Protein AF-0000000081433441 (afdb_homodimer)

Solvent-accessible surface area (backbone atoms only — not comparable to full-atom values): 13962 Å² total; per-residue (Å²): 86,32,33,26,57,22,28,48,45,41,70,55,70,79,42,68,64,37,33,45,36,26,46,39,38,37,36,82,47,88,90,25,32,29,37,37,37,42,36,49,81,41,71,61,40,61,21,40,30,34,32,21,56,12,16,29,56,36,51,30,32,56,56,11,58,56,68,22,47,79,81,64,62,66,76,84,45,49,84,72,30,59,14,51,60,47,69,47,55,20,38,93,84,7,40,22,75,44,80,43,66,33,81,61,47,38,81,57,74,82,43,31,49,60,6,16,13,40,37,38,23,31,66,60,89,45,79,88,41,66,67,35,56,58,46,24,22,22,40,22,6,31,42,131,86,32,32,25,57,22,28,49,45,42,70,54,72,78,43,67,63,38,33,45,36,27,46,38,37,35,37,83,46,87,91,24,32,29,36,37,39,42,37,51,82,42,71,62,40,61,20,40,29,33,33,20,56,12,17,30,57,36,52,30,33,55,55,10,58,56,68,21,48,77,82,66,62,64,77,84,44,50,84,72,29,60,14,50,60,48,67,46,54,20,38,95,84,6,41,22,75,43,79,42,66,34,82,61,46,38,81,58,74,82,44,30,49,58,5,16,12,40,36,39,23,32,65,60,88,45,80,90,41,66,66,34,56,59,44,23,24,22,39,22,5,30,42,133

Secondary structure (DSSP, 8-state):
-EEEEEEEP-SSSS-SSB-EEEEEEEEEETTEEEEEEEE-SPPSEEE-EEEES----TTTTGGG-SBP-TT---TT-GGG-TTB---EEE-TTS-EEEEEEESS-BSSSTTB-TT-EEEEEPP-SSGGGTT--EEEEEE-EE--/-EEEEEEEP-SSSS-SSB-EEEEEEEEEETTEEEEEEEE-SPPSEEE-EEEES----TTTTGGG-SBP-TT---TT-GGG-TTB---EEE-TTS-EEEEEEESS-BSSSTTB-TT-EEEEE---SSGGGTT--EEEEEE-EE--

Radius of gyration: 18.63 Å; Cα contacts (8 Å, |Δi|>4): 871; chains: 2; bounding box: 36×50×49 Å

InterPro domains:
  IPR001424 Superoxide dismutase, copper/zinc binding domain [PF00080] (21-140)
  IPR001424 Superoxide dismutase, copper/zinc binding domain [PR00068] (48-70)
  IPR001424 Superoxide dismutase, copper/zinc binding domain [PR00068] (81-90)
  IPR001424 Superoxide dismutase, copper/zinc binding domain [PR00068] (100-122)
  IPR024134 Superoxide dismutase (Cu/Zn) / superoxide dismutase copper chaperone [PTHR10003] (2-142)
  IPR036423 Superoxide dismutase-like, copper/zinc binding domain superfamily [G3DSA:2.60.40.200] (6-143)
  IPR036423 Superoxide dismutase-like, copper/zinc binding domain superfamily [SSF49329] (15-142)

pLDDT: mean 96.39, std 4.51, range [80.44, 99.0]

Nearest PDB structures (foldseek):
  3cqq-assembly1_A  TM=8.768E-01  e=6.267E-10  Homo sapiens
  3cqp-assembly1_C  TM=8.733E-01  e=5.937E-10  Homo sapiens
  1ozt-assembly4_J  TM=8.333E-01  e=3.648E-10  Homo sapiens
  4mcn-assembly1_A  TM=8.428E-01  e=2.560E-09  Homo sapiens
  2zkw-assembly1_B  TM=7.757E-01  e=2.560E-09  Homo sapiens

Sequence (288 aa):
MARAYLFKAVPSLPANGMSVVGTIDFGLDGDFIGINGTIVGLTPGQHNFHVHQYGDMNNGCNAAGPIFNPTQINPNNYKSLAGNIGPVMANSNGVAYVNLQSSLLTFNGQNSVIGRGLMVHEIVSNPNDFPGTPFGCGVIGIVGMARAYLFKAVPSLPANGMSVVGTIDFGLDGDFIGINGTIVGLTPGQHNFHVHQYGDMNNGCNAAGPIFNPTQINPNNYKSLAGNIGPVMANSNGVAYVNLQSSLLTFNGQNSVIGRGLMVHEIVSNPNDFPGTPFGCGVIGIVG

Foldseek 3Di:
DKKWFKWFFDQFPPDPPIDGFWIWDWDDDPLKIKIWIKGADADFFKKFKWWADAQDRGRRNCVLDHGAALPPPDVVPVVPGQGRWDIFGAHNRRMTTDTTIGNQADCDDSRRSARIKIWIAHDDPDPVQPPHRTRIMTGMHDDD/DKKWFKWFFDQFPPDPPIDGFWIWDWDDDPLKIKIWIKGADAAFFKKFKWWADAQDRGRRNCVLDHGAALPPPDVVPVVPGQGRWDIFGAHNRRMTTDTTIGNQADCDDSRRSARIKIWIAHDDPDPVCPPHRTRIMTGMHDDD

Structure (mmCIF, N/CA/C/O backbone):
data_AF-0000000081433441-model_v1
#
loop_
_entity.id
_entity.type
_entity.pdbx_description
1 polymer 'Superoxide dismutase copper/zinc binding domain-containing protein'
#
loop_
_atom_site.group_PDB
_atom_site.id
_atom_site.type_symbol
_atom_site.label_atom_id
_atom_site.label_alt_id
_atom_site.label_comp_id
_atom_site.label_asym_id
_atom_site.label_entity_id
_atom_site.label_seq_id
_atom_site.pdbx_PDB_ins_code
_atom_site.Cartn_x
_atom_site.Cartn_y
_atom_site.Cartn_z
_atom_site.occupancy
_atom_site.B_iso_or_equiv
_atom_site.auth_seq_id
_atom_site.auth_comp_id
_atom_site.auth_asym_id
_atom_site.auth_atom_id
_atom_site.pdbx_PDB_model_num
ATOM 1 N N . MET A 1 1 ? 7.445 8.188 -9.438 1 97.38 1 MET A N 1
ATOM 2 C CA . MET A 1 1 ? 6.293 8.742 -8.727 1 97.38 1 MET A CA 1
ATOM 3 C C . MET A 1 1 ? 5.699 7.715 -7.77 1 97.38 1 MET A C 1
ATOM 5 O O . MET A 1 1 ? 6.027 6.527 -7.84 1 97.38 1 MET A O 1
ATOM 9 N N . ALA A 1 2 ? 5.004 8.195 -6.82 1 98.94 2 ALA A N 1
ATOM 10 C CA . ALA A 1 2 ? 4.332 7.34 -5.844 1 98.94 2 ALA A CA 1
ATOM 11 C C . ALA A 1 2 ? 2.91 7.824 -5.578 1 98.94 2 ALA A C 1
ATOM 13 O O . ALA A 1 2 ? 2.539 8.93 -5.977 1 98.94 2 ALA A O 1
ATOM 14 N N . ARG A 1 3 ? 2.133 6.934 -5.059 1 98.94 3 ARG A N 1
ATOM 15 C CA . ARG A 1 3 ? 0.75 7.238 -4.711 1 98.94 3 ARG A CA 1
ATOM 16 C C . ARG A 1 3 ? 0.303 6.445 -3.488 1 98.94 3 ARG A C 1
ATOM 18 O O . ARG A 1 3 ? 0.733 5.309 -3.289 1 98.94 3 ARG A O 1
ATOM 25 N N . ALA A 1 4 ? -0.531 7.012 -2.723 1 98.94 4 ALA A N 1
ATOM 26 C CA . ALA A 1 4 ? -1.219 6.316 -1.637 1 98.94 4 ALA A CA 1
ATOM 27 C C . ALA A 1 4 ? -2.727 6.531 -1.717 1 98.94 4 ALA A C 1
ATOM 29 O O . ALA A 1 4 ? -3.191 7.664 -1.878 1 98.94 4 ALA A O 1
ATOM 30 N N . TYR A 1 5 ? -3.471 5.484 -1.696 1 98.94 5 TYR A N 1
ATOM 31 C CA . TYR A 1 5 ? -4.879 5.559 -1.326 1 98.94 5 TYR A CA 1
ATOM 32 C C . TYR A 1 5 ? -5.051 5.48 0.187 1 98.94 5 TYR A C 1
ATOM 34 O O . TYR A 1 5 ? -4.516 4.578 0.833 1 98.94 5 TYR A O 1
ATOM 42 N N . LEU A 1 6 ? -5.723 6.449 0.735 1 98.94 6 LEU A N 1
ATOM 43 C CA . LEU A 1 6 ? -6.012 6.438 2.164 1 98.94 6 LEU A CA 1
ATOM 44 C C . LEU A 1 6 ? -7.355 5.77 2.439 1 98.94 6 LEU A C 1
ATOM 46 O O . LEU A 1 6 ? -8.383 6.172 1.881 1 98.94 6 LEU A O 1
ATOM 50 N N . PHE A 1 7 ? -7.312 4.805 3.301 1 98.94 7 PHE A N 1
ATOM 51 C CA . PHE A 1 7 ? -8.523 4.117 3.742 1 98.94 7 PHE A CA 1
ATOM 52 C C . PHE A 1 7 ? -8.953 4.609 5.117 1 98.94 7 PHE A C 1
ATOM 54 O O . PHE A 1 7 ? -8.117 4.824 5.996 1 98.94 7 PHE A O 1
ATOM 61 N N . LYS A 1 8 ? -10.297 4.762 5.277 1 98.88 8 LYS A N 1
ATOM 62 C CA . LYS A 1 8 ? -10.789 5.008 6.629 1 98.88 8 LYS A CA 1
ATOM 63 C C . LYS A 1 8 ? -10.273 3.947 7.602 1 98.88 8 LYS A C 1
ATOM 65 O O . LYS A 1 8 ? -10.312 2.754 7.301 1 98.88 8 LYS A O 1
ATOM 70 N N . ALA A 1 9 ? -9.844 4.418 8.742 1 98.81 9 ALA A N 1
ATOM 71 C CA . ALA A 1 9 ? -9.289 3.508 9.734 1 98.81 9 ALA A CA 1
ATOM 72 C C . ALA A 1 9 ? -10.32 2.477 10.18 1 98.81 9 ALA A C 1
ATOM 74 O O . ALA A 1 9 ? -11.492 2.807 10.375 1 98.81 9 ALA A O 1
ATOM 75 N N . VAL A 1 10 ? -9.859 1.266 10.32 1 98.69 10 VAL A N 1
ATOM 76 C CA . VAL A 1 10 ? -10.672 0.191 10.883 1 98.69 10 VAL A CA 1
ATOM 77 C C . VAL A 1 10 ? -9.906 -0.486 12.023 1 98.69 10 VAL A C 1
ATOM 79 O O . VAL A 1 10 ? -8.672 -0.552 12 1 98.69 10 VAL A O 1
ATOM 82 N N . PRO A 1 11 ? -10.578 -1.025 12.977 1 98.06 11 PRO A N 1
ATOM 83 C CA . PRO A 1 11 ? -9.891 -1.551 14.156 1 98.06 11 PRO A CA 1
ATOM 84 C C . PRO A 1 11 ? -8.961 -2.719 13.836 1 98.06 11 PRO A C 1
ATOM 86 O O . PRO A 1 11 ? -7.957 -2.924 14.523 1 98.06 11 PRO A O 1
ATOM 89 N N . SER A 1 12 ? -9.414 -3.541 12.812 1 98.56 12 SER A N 1
ATOM 90 C CA . SER A 1 12 ? -8.609 -4.715 12.5 1 98.56 12 SER A CA 1
ATOM 91 C C . SER A 1 12 ? -8.719 -5.086 11.023 1 98.56 12 SER A C 1
ATOM 93 O O . SER A 1 12 ? -9.781 -4.91 10.414 1 98.56 12 SER A O 1
ATOM 95 N N . LEU A 1 13 ? -7.637 -5.648 10.477 1 98.5 13 LEU A N 1
ATOM 96 C CA . LEU A 1 13 ? -7.598 -6.223 9.141 1 98.5 13 LEU A CA 1
ATOM 97 C C . LEU A 1 13 ? -7.297 -7.715 9.195 1 98.5 13 LEU A C 1
ATOM 99 O O . LEU A 1 13 ? -6.539 -8.172 10.055 1 98.5 13 LEU A O 1
ATOM 103 N N . PRO A 1 14 ? -7.922 -8.562 8.32 1 98.38 14 PRO A N 1
ATOM 104 C CA . PRO A 1 14 ? -8.766 -8.203 7.18 1 98.38 14 PRO A CA 1
ATOM 105 C C . PRO A 1 14 ? -10.141 -7.688 7.598 1 98.38 14 PRO A C 1
ATOM 107 O O . PRO A 1 14 ? -10.633 -8.039 8.672 1 98.38 14 PRO A O 1
ATOM 110 N N . ALA A 1 15 ? -10.703 -6.789 6.754 1 98.44 15 ALA A N 1
ATOM 111 C CA . ALA A 1 15 ? -12.023 -6.211 6.988 1 98.44 15 ALA A CA 1
ATOM 112 C C . ALA A 1 15 ? -12.789 -6.039 5.68 1 98.44 15 ALA A C 1
ATOM 114 O O . ALA A 1 15 ? -12.203 -6.109 4.598 1 98.44 15 ALA A O 1
ATOM 115 N N . ASN A 1 16 ? -14.094 -5.891 5.797 1 98 16 ASN A N 1
ATOM 116 C CA . ASN A 1 16 ? -14.977 -5.508 4.699 1 98 16 ASN A CA 1
ATOM 117 C C . ASN A 1 16 ? -15.539 -4.105 4.898 1 98 16 ASN A C 1
ATOM 119 O O . ASN A 1 16 ? -15.406 -3.523 5.977 1 98 16 ASN A O 1
ATOM 123 N N . GLY A 1 17 ? -16.078 -3.584 3.818 1 97.75 17 GLY A N 1
ATOM 124 C CA . GLY A 1 17 ? -16.75 -2.303 3.912 1 97.75 17 GLY A CA 1
ATOM 125 C C . GLY A 1 17 ? -15.797 -1.131 4.055 1 97.75 17 GLY A C 1
ATOM 126 O O . GLY A 1 17 ? -16.156 -0.09 4.602 1 97.75 17 GLY A O 1
ATOM 127 N N . MET A 1 18 ? -14.57 -1.34 3.605 1 98.31 18 MET A N 1
ATOM 128 C CA . MET A 1 18 ? -13.586 -0.268 3.725 1 98.31 18 MET A CA 1
ATOM 129 C C . MET A 1 18 ? -13.836 0.819 2.686 1 98.31 18 MET A C 1
ATOM 131 O O . MET A 1 18 ? -14.266 0.528 1.569 1 98.31 18 MET A O 1
ATOM 135 N N . SER A 1 19 ? -13.539 2.082 3.051 1 98.75 19 SER A N 1
ATOM 136 C CA . SER A 1 19 ? -13.734 3.23 2.17 1 98.75 19 SER A CA 1
ATOM 137 C C . SER A 1 19 ? -12.414 3.961 1.917 1 98.75 19 SER A C 1
ATOM 139 O O . SER A 1 19 ? -11.672 4.254 2.855 1 98.75 19 SER A O 1
ATOM 141 N N . VAL A 1 20 ? -12.18 4.227 0.649 1 98.94 20 VAL A N 1
ATOM 142 C CA . VAL A 1 20 ? -11.07 5.113 0.318 1 98.94 20 VAL A CA 1
ATOM 143 C C . VAL A 1 20 ? -11.469 6.562 0.577 1 98.94 20 VAL A C 1
ATOM 145 O O . VAL A 1 20 ? -12.438 7.062 -0.006 1 98.94 20 VAL A O 1
ATOM 148 N N . VAL A 1 21 ? -10.703 7.223 1.39 1 98.94 21 VAL A N 1
ATOM 149 C CA . VAL A 1 21 ? -11.078 8.57 1.796 1 98.94 21 VAL A CA 1
ATOM 150 C C . VAL A 1 21 ? -10.078 9.578 1.227 1 98.94 21 VAL A C 1
ATOM 152 O O . VAL A 1 21 ? -10.219 10.789 1.428 1 98.94 21 VAL A O 1
ATOM 155 N N . GLY A 1 22 ? -9.047 9.156 0.543 1 98.94 22 GLY A N 1
ATOM 156 C CA . GLY A 1 22 ? -8.086 10.07 -0.044 1 98.94 22 GLY A CA 1
ATOM 157 C C . GLY A 1 22 ? -7.19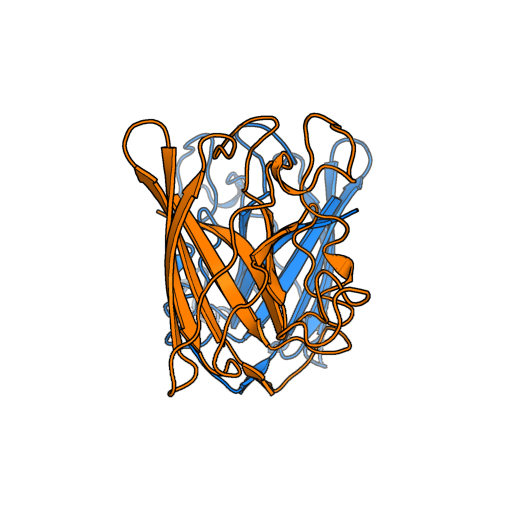9 9.414 -1.088 1 98.94 22 GLY A C 1
ATOM 158 O O . GLY A 1 22 ? -7.008 8.203 -1.069 1 98.94 22 GLY A O 1
ATOM 159 N N . THR A 1 23 ? -6.789 10.156 -2 1 98.94 23 THR A N 1
ATOM 160 C CA . THR A 1 23 ? -5.766 9.805 -2.979 1 98.94 23 THR A CA 1
ATOM 161 C C . THR A 1 23 ? -4.656 10.852 -3 1 98.94 23 THR A C 1
ATOM 163 O O . THR A 1 23 ? -4.914 12.031 -3.279 1 98.94 23 THR A O 1
ATOM 166 N N . ILE A 1 24 ? -3.451 10.445 -2.701 1 99 24 ILE A N 1
ATOM 167 C CA . ILE A 1 24 ? -2.338 11.383 -2.574 1 99 24 ILE A CA 1
ATOM 168 C C . ILE A 1 24 ? -1.194 10.953 -3.49 1 99 24 ILE A C 1
ATOM 170 O O . ILE A 1 24 ? -0.737 9.805 -3.426 1 99 24 ILE A O 1
ATOM 174 N N . ASP A 1 25 ? -0.716 11.836 -4.273 1 98.94 25 ASP A N 1
ATOM 175 C CA . ASP A 1 25 ? 0.384 11.594 -5.199 1 98.94 25 ASP A CA 1
ATOM 176 C C . ASP A 1 25 ? 1.671 12.25 -4.711 1 98.94 25 ASP A C 1
ATOM 178 O O . ASP A 1 25 ? 1.644 13.375 -4.203 1 98.94 25 ASP A O 1
ATOM 182 N N . PHE A 1 26 ? 2.738 11.578 -4.859 1 98.88 26 PHE A N 1
ATOM 183 C CA . PHE A 1 26 ? 4.09 12.078 -4.641 1 98.88 26 PHE A CA 1
ATOM 184 C C . PHE A 1 26 ? 4.848 12.18 -5.961 1 98.88 26 PHE A C 1
ATOM 186 O O . PHE A 1 26 ? 4.875 11.234 -6.746 1 98.88 26 PHE A O 1
ATOM 193 N N . GLY A 1 27 ? 5.383 13.258 -6.203 1 98.62 27 GLY A N 1
ATOM 194 C CA . GLY A 1 27 ? 6.191 13.469 -7.391 1 98.62 27 GLY A CA 1
ATOM 195 C C . GLY A 1 27 ? 7.289 14.5 -7.195 1 98.62 27 GLY A C 1
ATOM 196 O O . GLY A 1 27 ? 7.258 15.273 -6.234 1 98.62 27 GLY A O 1
ATOM 197 N N . LEU A 1 28 ? 8.258 14.469 -8.164 1 97.19 28 LEU A N 1
ATOM 198 C CA . LEU A 1 28 ? 9.312 15.477 -8.117 1 97.19 28 LEU A CA 1
ATOM 199 C C . LEU A 1 28 ? 8.742 16.859 -8.398 1 97.19 28 LEU A C 1
ATOM 201 O O . LEU A 1 28 ? 7.902 17.031 -9.281 1 97.19 28 LEU A O 1
ATOM 205 N N . ASP A 1 29 ? 9.031 17.766 -7.613 1 96.12 29 ASP A N 1
ATOM 206 C CA . ASP A 1 29 ? 8.734 19.188 -7.754 1 96.12 29 ASP A CA 1
ATOM 207 C C . ASP A 1 29 ? 9.992 20.031 -7.566 1 96.12 29 ASP A C 1
ATOM 209 O O . ASP A 1 29 ? 10.258 20.531 -6.465 1 96.12 29 ASP A O 1
ATOM 213 N N . GLY A 1 30 ? 10.711 20.281 -8.727 1 95.44 30 GLY A N 1
ATOM 214 C CA . GLY A 1 30 ? 12.039 20.844 -8.578 1 95.44 30 GLY A CA 1
ATOM 215 C C . GLY A 1 30 ? 12.977 19.953 -7.781 1 95.44 30 GLY A C 1
ATOM 216 O O . GLY A 1 30 ? 13.148 18.766 -8.109 1 95.44 30 GLY A O 1
ATOM 217 N N . ASP A 1 31 ? 13.5 20.5 -6.668 1 95.31 31 ASP A N 1
ATOM 218 C CA . ASP A 1 31 ? 14.414 19.734 -5.809 1 95.31 31 ASP A CA 1
ATOM 219 C C . ASP A 1 31 ? 13.664 19.109 -4.641 1 95.31 31 ASP A C 1
ATOM 221 O O . ASP A 1 31 ? 14.273 18.516 -3.752 1 95.31 31 ASP A O 1
ATOM 225 N N . PHE A 1 32 ? 12.336 19.203 -4.691 1 97 32 PHE A N 1
ATOM 226 C CA . PHE A 1 32 ? 11.508 18.719 -3.596 1 97 32 PHE A CA 1
ATOM 227 C C . PHE A 1 32 ? 10.633 17.562 -4.059 1 97 32 PHE A C 1
ATOM 229 O O . PHE A 1 32 ? 10.562 17.266 -5.254 1 97 32 PHE A O 1
ATOM 236 N N . ILE A 1 33 ? 10.141 16.875 -3.084 1 98.44 33 ILE A N 1
ATOM 237 C CA . ILE A 1 33 ? 9.008 16 -3.361 1 98.44 33 ILE A CA 1
ATOM 238 C C . ILE A 1 33 ? 7.703 16.766 -3.127 1 98.44 33 ILE A C 1
ATOM 240 O O . ILE A 1 33 ? 7.461 17.266 -2.027 1 98.44 33 ILE A O 1
ATOM 244 N N . GLY A 1 34 ? 6.98 16.906 -4.199 1 98.81 34 GLY A N 1
ATOM 245 C CA . GLY A 1 34 ? 5.633 17.438 -4.078 1 98.81 34 GLY A CA 1
ATOM 246 C C . GLY A 1 34 ? 4.621 16.391 -3.633 1 98.81 34 GLY A C 1
ATOM 247 O O . GLY A 1 34 ? 4.691 15.234 -4.047 1 98.81 34 GLY A O 1
ATOM 248 N N . ILE A 1 35 ? 3.689 16.781 -2.816 1 98.94 35 ILE A N 1
ATOM 249 C CA . ILE A 1 35 ? 2.625 15.953 -2.264 1 98.94 35 ILE A CA 1
ATOM 250 C C . ILE A 1 35 ? 1.269 16.594 -2.545 1 98.94 35 ILE A C 1
ATOM 252 O O . ILE A 1 35 ? 0.966 17.672 -2.023 1 98.94 35 ILE A O 1
ATOM 256 N N . ASN A 1 36 ? 0.49 15.898 -3.369 1 98.88 36 ASN A N 1
ATOM 257 C CA . ASN A 1 36 ? -0.736 16.516 -3.865 1 98.88 36 ASN A CA 1
ATOM 258 C C . ASN A 1 36 ? -1.893 15.516 -3.893 1 98.88 36 ASN A C 1
ATOM 260 O O . ASN A 1 36 ? -1.692 14.336 -4.176 1 98.88 36 ASN A O 1
ATOM 264 N N . GLY A 1 37 ? -3.094 16.062 -3.648 1 98.94 37 GLY A N 1
ATOM 265 C CA . GLY A 1 37 ? -4.277 15.219 -3.738 1 98.94 37 GLY A CA 1
ATOM 266 C C . GLY A 1 37 ? -5.445 15.75 -2.924 1 98.94 37 GLY A C 1
ATOM 267 O O . GLY A 1 37 ? -5.582 16.953 -2.736 1 98.94 37 GLY A O 1
ATOM 268 N N . THR A 1 38 ? -6.332 14.82 -2.596 1 98.94 38 THR A N 1
ATOM 269 C CA . THR A 1 38 ? -7.535 15.195 -1.864 1 98.94 38 THR A CA 1
ATOM 270 C C . THR A 1 38 ? -7.855 14.172 -0.783 1 98.94 38 THR A C 1
ATOM 272 O O . THR A 1 38 ? -7.629 12.977 -0.969 1 98.94 38 THR A O 1
ATOM 275 N N . ILE A 1 39 ? -8.305 14.641 0.263 1 98.94 39 ILE A N 1
ATOM 276 C CA . ILE A 1 39 ? -8.859 13.828 1.337 1 98.94 39 ILE A CA 1
ATOM 277 C C . ILE A 1 39 ? -10.281 14.289 1.652 1 98.94 39 ILE A C 1
ATOM 279 O O . ILE A 1 39 ? -10.547 15.492 1.75 1 98.94 39 ILE A O 1
ATOM 283 N N . VAL A 1 40 ? -11.227 13.383 1.88 1 98.94 40 VAL A N 1
ATOM 284 C CA . VAL A 1 40 ? -12.625 13.734 2.1 1 98.94 40 VAL A CA 1
ATOM 285 C C . VAL A 1 40 ? -13.117 13.109 3.402 1 98.94 40 VAL A C 1
ATOM 287 O O . VAL A 1 40 ? -12.492 12.188 3.928 1 98.94 40 VAL A O 1
ATOM 290 N N . GLY A 1 41 ? -14.195 13.711 3.914 1 98.75 41 GLY A N 1
ATOM 291 C CA . GLY A 1 41 ? -14.859 13.148 5.082 1 98.75 41 GLY A CA 1
ATOM 292 C C . GLY A 1 41 ? -14.289 13.656 6.395 1 98.75 41 GLY A C 1
ATOM 293 O O . GLY A 1 41 ? -14.641 13.164 7.465 1 98.75 41 GLY A O 1
ATOM 294 N N . LEU A 1 42 ? -13.453 14.641 6.293 1 98.69 42 LEU A N 1
ATOM 295 C CA . LEU A 1 42 ? -12.812 15.164 7.496 1 98.69 42 LEU A CA 1
ATOM 296 C C . LEU A 1 42 ? -13.719 16.172 8.195 1 98.69 42 LEU A C 1
ATOM 298 O O . LEU A 1 42 ? -14.523 16.844 7.543 1 98.69 42 LEU A O 1
ATOM 302 N N . THR A 1 43 ? -13.57 16.234 9.539 1 98 43 THR A N 1
ATOM 303 C CA . THR A 1 43 ? -14.125 17.391 10.234 1 98 43 THR A CA 1
ATOM 304 C C . THR A 1 43 ? -13.438 18.688 9.781 1 98 43 THR A C 1
ATOM 306 O O . THR A 1 43 ? -12.211 18.719 9.641 1 98 43 THR A O 1
ATOM 309 N N . PRO A 1 44 ? -14.242 19.703 9.516 1 98.38 44 PRO A N 1
ATOM 310 C CA . PRO A 1 44 ? -13.594 20.953 9.117 1 98.38 44 PRO A CA 1
ATOM 311 C C . PRO A 1 44 ? -12.539 21.422 10.125 1 98.38 44 PRO A C 1
ATOM 313 O O . PRO A 1 44 ? -12.758 21.328 11.336 1 98.38 44 PRO A O 1
ATOM 316 N N . GLY A 1 45 ? -11.406 21.891 9.555 1 97.81 45 GLY A N 1
ATOM 317 C CA . GLY A 1 45 ? -10.328 22.344 10.422 1 97.81 45 GLY A CA 1
ATOM 318 C C . GLY A 1 45 ? -8.992 21.703 10.102 1 97.81 45 GLY A C 1
ATOM 319 O O . GLY A 1 45 ? -8.812 21.125 9.016 1 97.81 45 GLY A O 1
ATOM 320 N N . GLN A 1 46 ? -8.023 21.859 10.977 1 97.5 46 GLN A N 1
ATOM 321 C CA . GLN A 1 46 ? -6.656 21.406 10.75 1 97.5 46 GLN A CA 1
ATOM 322 C C . GLN A 1 46 ? -6.469 19.969 11.203 1 97.5 46 GLN A C 1
ATOM 324 O O . GLN A 1 46 ? -6.887 19.594 12.305 1 97.5 46 GLN A O 1
ATOM 329 N N . HIS A 1 47 ? -5.887 19.156 10.391 1 98.38 47 HIS A N 1
ATOM 330 C CA . HIS A 1 47 ? -5.574 17.766 10.695 1 98.38 47 HIS A CA 1
ATOM 331 C C . HIS A 1 47 ? -4.082 17.484 10.555 1 98.38 47 HIS A C 1
ATOM 333 O O . HIS A 1 47 ? -3.463 17.891 9.57 1 98.38 47 HIS A O 1
ATOM 339 N N . ASN A 1 48 ? -3.516 16.766 11.547 1 97.88 48 ASN A N 1
ATOM 340 C CA . ASN A 1 48 ? -2.141 16.297 11.398 1 97.88 48 ASN A CA 1
ATOM 341 C C . ASN A 1 48 ? -2.021 15.258 10.289 1 97.88 48 ASN A C 1
ATOM 343 O O . ASN A 1 48 ? -2.93 14.445 10.094 1 97.88 48 ASN A O 1
ATOM 347 N N . PHE A 1 49 ? -0.971 15.352 9.609 1 98.62 49 PHE A N 1
ATOM 348 C CA . PHE A 1 49 ? -0.73 14.562 8.406 1 98.62 49 PHE A CA 1
ATOM 349 C C . PHE A 1 49 ? 0.737 14.156 8.305 1 98.62 49 PHE A C 1
ATOM 351 O O . PHE A 1 49 ? 1.614 15.016 8.18 1 98.62 49 PHE A O 1
ATOM 358 N N . HIS A 1 50 ? 1.007 12.805 8.359 1 98.69 50 HIS A N 1
ATOM 359 C CA . HIS A 1 50 ? 2.387 12.352 8.5 1 98.69 50 HIS A CA 1
ATOM 360 C C . HIS A 1 50 ? 2.666 11.148 7.613 1 98.69 50 HIS A C 1
ATOM 362 O O . HIS A 1 50 ? 1.762 10.359 7.324 1 98.69 50 HIS A O 1
ATOM 368 N N . VAL A 1 51 ? 3.9 11.062 7.184 1 98.88 51 VAL A N 1
ATOM 369 C CA . VAL A 1 51 ? 4.445 9.773 6.781 1 98.88 51 VAL A CA 1
ATOM 370 C C . VAL A 1 51 ? 4.934 9.008 8.008 1 98.88 51 VAL A C 1
ATOM 372 O O . VAL A 1 51 ? 5.656 9.562 8.844 1 98.88 51 VAL A O 1
ATOM 375 N N . HIS A 1 52 ? 4.477 7.805 8.156 1 98.75 52 HIS A N 1
ATOM 376 C CA . HIS A 1 52 ? 4.875 6.945 9.266 1 98.75 52 HIS A CA 1
ATOM 377 C C . HIS A 1 52 ? 5.871 5.883 8.812 1 98.75 52 HIS A C 1
ATOM 379 O O . HIS A 1 52 ? 6.016 5.633 7.613 1 98.75 52 HIS A O 1
ATOM 385 N N . GLN A 1 53 ? 6.531 5.281 9.797 1 98.31 53 GLN A N 1
ATOM 386 C CA . GLN A 1 53 ? 7.641 4.363 9.562 1 98.31 53 GLN A CA 1
ATOM 387 C C . GLN A 1 53 ? 7.191 3.145 8.766 1 98.31 53 GLN A C 1
ATOM 389 O O . GLN A 1 53 ? 7.906 2.682 7.871 1 98.31 53 GLN A O 1
ATOM 394 N N . TYR A 1 54 ? 6.012 2.641 9.047 1 98.88 54 TYR A N 1
ATOM 395 C CA . TYR A 1 54 ? 5.578 1.375 8.469 1 98.88 54 TYR A CA 1
ATOM 396 C C . TYR A 1 54 ? 4.324 1.565 7.621 1 98.88 54 TYR A C 1
ATOM 398 O O . TYR A 1 54 ? 3.434 2.34 7.984 1 98.88 54 TYR A O 1
ATOM 406 N N . GLY A 1 55 ? 4.289 0.912 6.461 1 98.88 55 GLY A N 1
ATOM 407 C CA . GLY A 1 55 ? 3.096 0.831 5.633 1 98.88 55 GLY A CA 1
ATOM 408 C C . GLY A 1 55 ? 2.145 -0.27 6.062 1 98.88 55 GLY A C 1
ATOM 409 O O . GLY A 1 55 ? 1.838 -1.173 5.285 1 98.88 55 GLY A O 1
ATOM 410 N N . ASP A 1 56 ? 1.705 -0.239 7.285 1 98.81 56 ASP A N 1
ATOM 411 C CA . ASP A 1 56 ? 0.785 -1.21 7.867 1 98.81 56 ASP A CA 1
ATOM 412 C C . ASP A 1 56 ? -0.5 -0.534 8.344 1 98.81 56 ASP A C 1
ATOM 414 O O . ASP A 1 56 ? -0.477 0.268 9.273 1 98.81 56 ASP A O 1
ATOM 418 N N . MET A 1 57 ? -1.643 -0.921 7.812 1 98.62 57 MET A N 1
ATOM 419 C CA . MET A 1 57 ? -2.906 -0.221 8.023 1 98.62 57 MET A CA 1
ATOM 420 C C . MET A 1 57 ? -3.684 -0.838 9.18 1 98.62 57 MET A C 1
ATOM 422 O O . MET A 1 57 ? -4.773 -0.372 9.523 1 98.62 57 MET A O 1
ATOM 426 N N . ASN A 1 58 ? -3.125 -1.872 9.781 1 98.69 58 ASN A N 1
ATOM 427 C CA . ASN A 1 58 ? -3.861 -2.602 10.805 1 98.69 58 ASN A CA 1
ATOM 428 C C . ASN A 1 58 ? -3.979 -1.79 12.094 1 98.69 58 ASN A C 1
ATOM 430 O O . ASN A 1 58 ? -3.326 -0.756 12.242 1 98.69 58 ASN A O 1
ATOM 434 N N . ASN A 1 59 ? -4.895 -2.17 13.031 1 98.5 59 ASN A N 1
ATOM 435 C CA . ASN A 1 59 ? -5.062 -1.585 14.352 1 98.5 59 ASN A CA 1
ATOM 436 C C . ASN A 1 59 ? -5.434 -0.107 14.273 1 98.5 59 ASN A C 1
ATOM 438 O O . ASN A 1 59 ? -4.773 0.737 14.883 1 98.5 59 ASN A O 1
ATOM 442 N N . GLY A 1 60 ? -6.438 0.178 13.43 1 98.44 60 GLY A N 1
ATOM 443 C CA . GLY A 1 60 ? -6.859 1.562 13.289 1 98.44 60 GLY A CA 1
ATOM 444 C C . GLY A 1 60 ? -5.77 2.469 12.75 1 98.44 60 GLY A C 1
ATOM 445 O O . GLY A 1 60 ? -5.664 3.629 13.148 1 98.44 60 GLY A O 1
ATOM 446 N N . CYS A 1 61 ? -4.848 1.907 12.039 1 98.56 61 CYS A N 1
ATOM 447 C CA . CYS A 1 61 ? -3.717 2.611 11.445 1 98.56 61 CYS A CA 1
ATOM 448 C C . CYS A 1 61 ? -2.562 2.721 12.43 1 98.56 61 CYS A C 1
ATOM 450 O O . CYS A 1 61 ? -1.476 3.178 12.078 1 98.56 61 CYS A O 1
ATOM 452 N N . ASN A 1 62 ? -2.707 2.24 13.602 1 98.44 62 ASN A N 1
ATOM 453 C CA . ASN A 1 62 ? -1.648 2.381 14.594 1 98.44 62 ASN A CA 1
ATOM 454 C C . ASN A 1 62 ? -0.475 1.452 14.297 1 98.44 62 ASN A C 1
ATOM 456 O O . ASN A 1 62 ? 0.638 1.679 14.781 1 98.44 62 ASN A O 1
ATOM 460 N N . ALA A 1 63 ? -0.693 0.469 13.555 1 98.62 63 ALA A N 1
ATOM 461 C CA . ALA A 1 63 ? 0.39 -0.438 13.18 1 98.62 63 ALA A CA 1
ATOM 462 C C . ALA A 1 63 ? 1.399 0.256 12.273 1 98.62 63 ALA A C 1
ATOM 464 O O . ALA A 1 63 ? 2.494 -0.263 12.039 1 98.62 63 ALA A O 1
ATOM 465 N N . ALA A 1 64 ? 1.087 1.43 11.805 1 98.69 64 ALA A N 1
ATOM 466 C CA . ALA A 1 64 ? 2.01 2.201 10.977 1 98.69 64 ALA A CA 1
ATOM 467 C C . ALA A 1 64 ? 3.215 2.67 11.789 1 98.69 64 ALA A C 1
ATOM 469 O O . ALA A 1 64 ? 4.227 3.088 11.219 1 98.69 64 ALA A O 1
ATOM 470 N N . GLY A 1 65 ? 3.08 2.658 13.125 1 98 65 GLY A N 1
ATOM 471 C CA . GLY A 1 65 ? 4.223 2.975 13.969 1 98 65 GLY A CA 1
ATOM 472 C C . GLY A 1 65 ? 4.484 4.465 14.086 1 98 65 GLY A C 1
ATOM 473 O O . GLY A 1 65 ? 3.59 5.277 13.844 1 98 65 GLY A O 1
ATOM 474 N N . PRO A 1 66 ? 5.691 4.867 14.523 1 96.62 66 PRO A N 1
ATOM 475 C CA . PRO A 1 66 ? 5.992 6.281 14.758 1 96.62 66 PRO A CA 1
ATOM 476 C C . PRO A 1 66 ? 6.109 7.082 13.461 1 96.62 66 PRO A C 1
ATOM 478 O O . PRO A 1 66 ? 6.219 6.5 12.383 1 96.62 66 PRO A O 1
ATOM 481 N N . ILE A 1 67 ? 6.059 8.352 13.625 1 97.62 67 ILE A N 1
ATOM 482 C CA . ILE A 1 67 ? 6.332 9.227 12.492 1 97.62 67 ILE A CA 1
ATOM 483 C C . ILE A 1 67 ? 7.703 8.906 11.906 1 97.62 67 ILE A C 1
ATOM 485 O O . ILE A 1 67 ? 8.656 8.664 12.648 1 97.62 67 ILE A O 1
ATOM 489 N N . PHE A 1 68 ? 7.82 8.898 10.656 1 98.38 68 PHE A N 1
ATOM 490 C CA . PHE A 1 68 ? 9.031 8.531 9.938 1 98.38 68 PHE A CA 1
ATOM 491 C C . PHE A 1 68 ? 10.18 9.469 10.305 1 98.38 68 PHE A C 1
ATOM 493 O O . PHE A 1 68 ? 10.086 10.688 10.125 1 98.38 68 PHE A O 1
ATOM 500 N N . ASN A 1 69 ? 11.289 8.836 10.828 1 96.44 69 ASN A N 1
ATOM 501 C CA . ASN A 1 69 ? 12.438 9.562 11.359 1 96.44 69 ASN A CA 1
ATOM 502 C C . ASN A 1 69 ? 13.742 8.852 11.039 1 96.44 69 ASN A C 1
ATOM 504 O O . ASN A 1 69 ? 14.445 8.391 11.945 1 96.44 69 ASN A O 1
ATOM 508 N N . PRO A 1 70 ? 14.148 8.875 9.75 1 92.44 70 PRO A N 1
ATOM 509 C CA . PRO A 1 70 ? 15.297 8.07 9.328 1 92.44 70 PRO A CA 1
ATOM 510 C C . PRO A 1 70 ? 16.625 8.578 9.906 1 92.44 70 PRO A C 1
ATOM 512 O O . PRO A 1 70 ? 17.578 7.812 10.031 1 92.44 70 PRO A O 1
ATOM 515 N N . THR A 1 71 ? 16.734 9.805 10.25 1 86.75 71 THR A N 1
ATOM 516 C CA . THR A 1 71 ? 17.984 10.359 10.742 1 86.75 71 THR A CA 1
ATOM 517 C C . THR A 1 71 ? 18.031 10.328 12.273 1 86.75 71 THR A C 1
ATOM 519 O O . THR A 1 71 ? 18.984 10.82 12.883 1 86.75 71 THR A O 1
ATOM 522 N N . GLN A 1 72 ? 17.047 9.781 12.828 1 86.75 72 GLN A N 1
ATOM 523 C CA . GLN A 1 72 ? 16.984 9.539 14.266 1 86.75 72 GLN A CA 1
ATOM 524 C C . GLN A 1 72 ? 17.141 10.836 15.047 1 86.75 72 GLN A C 1
ATOM 526 O O . GLN A 1 72 ? 17.875 10.883 16.031 1 86.75 72 GLN A O 1
ATOM 531 N N . ILE A 1 73 ? 16.625 11.828 14.555 1 83.44 73 ILE A N 1
ATOM 532 C CA . ILE A 1 73 ? 16.562 13.07 15.32 1 83.44 73 ILE A CA 1
ATOM 533 C C . ILE A 1 73 ? 15.641 12.898 16.516 1 83.44 73 ILE A C 1
ATOM 535 O O . ILE A 1 73 ? 14.922 11.898 16.625 1 83.44 73 ILE A O 1
ATOM 539 N N . ASN A 1 74 ? 15.797 13.773 17.422 1 84.38 74 ASN A N 1
ATOM 540 C CA . ASN A 1 74 ? 14.914 13.75 18.594 1 84.38 74 ASN A CA 1
ATOM 541 C C . ASN A 1 74 ? 13.445 13.75 18.172 1 84.38 74 ASN A C 1
ATOM 543 O O . ASN A 1 74 ? 12.984 14.688 17.516 1 84.38 74 ASN A O 1
ATOM 547 N N . PRO A 1 75 ? 12.75 12.758 18.594 1 82.44 75 PRO A N 1
ATOM 548 C CA . PRO A 1 75 ? 11.359 12.641 18.156 1 82.44 75 PRO A CA 1
ATOM 549 C C . PRO A 1 75 ? 10.477 13.766 18.688 1 82.44 75 PRO A C 1
ATOM 551 O O . PRO A 1 75 ? 9.383 14 18.172 1 82.44 75 PRO A O 1
ATOM 554 N N . ASN A 1 76 ? 10.93 14.383 19.625 1 82.75 76 ASN A N 1
ATOM 555 C CA . ASN A 1 76 ? 10.141 15.477 20.203 1 82.75 76 ASN A CA 1
ATOM 556 C C . ASN A 1 76 ? 10.297 16.766 19.391 1 82.75 76 ASN A C 1
ATOM 558 O O . ASN A 1 76 ? 9.547 17.719 19.594 1 82.75 76 ASN A O 1
ATOM 562 N N . ASN A 1 77 ? 11.242 16.688 18.531 1 84.25 77 ASN A N 1
ATOM 563 C CA . ASN A 1 77 ? 11.352 17.781 17.562 1 84.25 77 ASN A CA 1
ATOM 564 C C . ASN A 1 77 ? 10.555 17.484 16.297 1 84.25 77 ASN A C 1
ATOM 566 O O . ASN A 1 77 ? 11.133 17.344 15.211 1 84.25 77 ASN A O 1
ATOM 570 N N . TYR A 1 78 ? 9.289 17.516 16.453 1 80.44 78 TYR A N 1
ATOM 571 C CA . TYR A 1 78 ? 8.344 17.062 15.43 1 80.44 78 TYR A CA 1
ATOM 572 C C . TYR A 1 78 ? 8.57 17.781 14.109 1 80.44 78 TYR A C 1
ATOM 574 O O . TYR A 1 78 ? 8.438 17.188 13.039 1 80.44 78 TYR A O 1
ATOM 582 N N . LYS A 1 79 ? 8.922 18.969 14.242 1 83.25 79 LYS A N 1
ATOM 583 C CA . LYS A 1 79 ? 9.016 19.812 13.055 1 83.25 79 LYS A CA 1
ATOM 584 C C . LYS A 1 79 ? 10.172 19.359 12.164 1 83.25 79 LYS A C 1
ATOM 586 O O . LYS A 1 79 ? 10.156 19.609 10.953 1 83.25 79 LYS A O 1
ATOM 591 N N . SER A 1 80 ? 1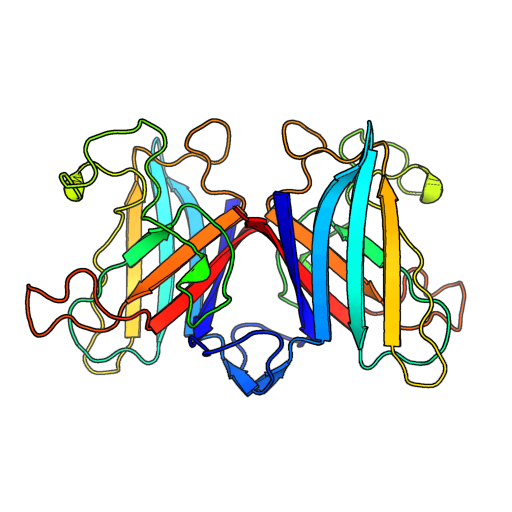1.047 18.609 12.852 1 86.44 80 SER A N 1
ATOM 592 C CA . SER A 1 80 ? 12.258 18.266 12.117 1 86.44 80 SER A CA 1
ATOM 593 C C . SER A 1 80 ? 12.188 16.844 11.578 1 86.44 80 SER A C 1
ATOM 595 O O . SER A 1 80 ? 13.086 16.406 10.852 1 86.44 80 SER A O 1
ATOM 597 N N . LEU A 1 81 ? 11.133 16.219 11.867 1 91.81 81 LEU A N 1
ATOM 598 C CA . LEU A 1 81 ? 11.008 14.836 11.414 1 91.81 81 LEU A CA 1
ATOM 599 C C . LEU A 1 81 ? 10.695 14.789 9.922 1 91.81 81 LEU A C 1
ATOM 601 O O . LEU A 1 81 ? 9.852 15.547 9.438 1 91.81 81 LEU A O 1
ATOM 605 N N . ALA A 1 82 ? 11.336 13.859 9.203 1 95.62 82 ALA A N 1
ATOM 606 C CA . ALA A 1 82 ? 11.117 13.711 7.77 1 95.62 82 ALA A CA 1
ATOM 607 C C . ALA A 1 82 ? 9.648 13.438 7.465 1 95.62 82 ALA A C 1
ATOM 609 O O . ALA A 1 82 ? 9.117 13.898 6.449 1 95.62 82 ALA A O 1
ATOM 610 N N . GLY A 1 83 ? 8.984 12.711 8.344 1 97.94 83 GLY A N 1
ATOM 611 C CA . GLY A 1 83 ? 7.602 12.312 8.109 1 97.94 83 GLY A CA 1
ATOM 612 C C . GLY A 1 83 ? 6.602 13.398 8.477 1 97.94 83 GLY A C 1
ATOM 613 O O . GLY A 1 83 ? 5.398 13.242 8.234 1 97.94 83 GLY A O 1
ATOM 614 N N . ASN A 1 84 ? 7.055 14.461 9.109 1 96.88 84 ASN A N 1
ATOM 615 C CA . ASN A 1 84 ? 6.16 15.555 9.469 1 96.88 84 ASN A CA 1
ATOM 616 C C . ASN A 1 84 ? 5.887 16.469 8.281 1 96.88 84 ASN A C 1
ATOM 618 O O . ASN A 1 84 ? 6.496 17.547 8.172 1 96.88 84 ASN A O 1
ATOM 622 N N . ILE A 1 85 ? 4.883 16.203 7.5 1 97.81 85 ILE A N 1
ATOM 623 C CA . ILE A 1 85 ? 4.711 16.891 6.227 1 97.81 85 ILE A CA 1
ATOM 624 C C . ILE A 1 85 ? 3.512 17.844 6.312 1 97.81 85 ILE A C 1
ATOM 626 O O . ILE A 1 85 ? 3.371 18.75 5.496 1 97.81 85 ILE A O 1
ATOM 630 N N . GLY A 1 86 ? 2.57 17.578 7.188 1 95.31 86 GLY A N 1
ATOM 631 C CA . GLY A 1 86 ? 1.397 18.438 7.32 1 95.31 86 GLY A CA 1
ATOM 632 C C . GLY A 1 86 ? 1.614 19.609 8.258 1 95.31 86 GLY A C 1
ATOM 633 O O . GLY A 1 86 ? 2.748 20.047 8.453 1 95.31 86 GLY A O 1
ATOM 634 N N . PRO A 1 87 ? 0.512 20.188 8.641 1 97.25 87 PRO A N 1
ATOM 635 C CA . PRO A 1 87 ? -0.879 19.734 8.641 1 97.25 87 PRO A CA 1
ATOM 636 C C . PRO A 1 87 ? -1.582 19.984 7.309 1 97.25 87 PRO A C 1
ATOM 638 O O . PRO A 1 87 ? -0.99 20.578 6.398 1 97.25 87 PRO A O 1
ATOM 641 N N . VAL A 1 88 ? -2.826 19.422 7.184 1 98.44 88 VAL A N 1
ATOM 642 C CA . VAL A 1 88 ? -3.74 19.766 6.098 1 98.44 88 VAL A CA 1
ATOM 643 C C . VAL A 1 88 ? -4.996 20.422 6.664 1 98.44 88 VAL A C 1
ATOM 645 O O . VAL A 1 88 ? -5.344 20.203 7.828 1 98.44 88 VAL A O 1
ATOM 648 N N . MET A 1 89 ? -5.66 21.234 5.836 1 98.56 89 MET A N 1
ATOM 649 C CA . MET A 1 89 ? -6.859 21.953 6.242 1 98.56 89 MET A CA 1
ATOM 650 C C . MET A 1 89 ? -8.086 21.438 5.492 1 98.56 89 MET A C 1
ATOM 652 O O . MET A 1 89 ? -8.117 21.469 4.262 1 98.56 89 MET A O 1
ATOM 656 N N . ALA A 1 90 ? -9.039 20.984 6.258 1 98.81 90 ALA A N 1
ATOM 657 C CA . ALA A 1 90 ? -10.312 20.609 5.648 1 98.81 90 ALA A CA 1
ATOM 658 C C . ALA A 1 90 ? -11.273 21.797 5.613 1 98.81 90 ALA A C 1
ATOM 660 O O . ALA A 1 90 ? -11.414 22.516 6.602 1 98.81 90 ALA A O 1
ATOM 661 N N . ASN A 1 91 ? -11.883 22 4.527 1 98.75 91 ASN A N 1
ATOM 662 C CA . ASN A 1 91 ? -12.852 23.078 4.398 1 98.75 91 ASN A CA 1
ATOM 663 C C . ASN A 1 91 ? -14.195 22.719 5.02 1 98.75 91 ASN A C 1
ATOM 665 O O . ASN A 1 91 ? -14.32 21.672 5.66 1 98.75 91 ASN A O 1
ATOM 669 N N . SER A 1 92 ? -15.164 23.562 4.82 1 98.75 92 SER A N 1
ATOM 670 C CA . SER A 1 92 ? -16.469 23.406 5.469 1 98.75 92 SER A CA 1
ATOM 671 C C . SER A 1 92 ? -17.188 22.156 4.957 1 98.75 92 SER A C 1
ATOM 673 O O . SER A 1 92 ? -18.109 21.656 5.613 1 98.75 92 SER A O 1
ATOM 675 N N . ASN A 1 93 ? -16.797 21.641 3.799 1 98.69 93 ASN A N 1
ATOM 676 C CA . ASN A 1 93 ? -17.375 20.422 3.248 1 98.69 93 ASN A CA 1
ATOM 677 C C . ASN A 1 93 ? -16.594 19.188 3.676 1 98.69 93 ASN A C 1
ATOM 679 O O . ASN A 1 93 ? -16.875 18.078 3.213 1 98.69 93 ASN A O 1
ATOM 683 N N . GLY A 1 94 ? -15.562 19.344 4.449 1 98.69 94 GLY A N 1
ATOM 684 C CA . GLY A 1 94 ? -14.766 18.234 4.93 1 98.69 94 GLY A CA 1
ATOM 685 C C . GLY A 1 94 ? -13.742 17.75 3.916 1 98.69 94 GLY A C 1
ATOM 686 O O . GLY A 1 94 ? -13.32 16.594 3.953 1 98.69 94 GLY A O 1
ATOM 687 N N . VAL A 1 95 ? -13.453 18.625 2.982 1 98.94 95 VAL A N 1
ATOM 688 C CA . VAL A 1 95 ? -12.5 18.281 1.936 1 98.94 95 VAL A CA 1
ATOM 689 C C . VAL A 1 95 ? -11.18 19 2.189 1 98.94 95 VAL A C 1
ATOM 691 O O . VAL A 1 95 ? -11.156 20.203 2.416 1 98.94 95 VAL A O 1
ATOM 694 N N . ALA A 1 96 ? -10.086 18.297 2.221 1 98.94 96 ALA A N 1
ATOM 695 C CA . ALA A 1 96 ? -8.75 18.891 2.223 1 98.94 96 ALA A CA 1
ATOM 696 C C . ALA A 1 96 ? -8.078 18.734 0.862 1 98.94 96 ALA A C 1
ATOM 698 O O . ALA A 1 96 ? -7.898 17.609 0.38 1 98.94 96 ALA A O 1
ATOM 699 N N . TYR A 1 97 ? -7.781 19.766 0.219 1 98.88 97 TYR A N 1
ATOM 700 C CA . TYR A 1 97 ? -6.91 19.766 -0.95 1 98.88 97 TYR A CA 1
ATOM 701 C C . TYR A 1 97 ? -5.445 19.859 -0.537 1 98.88 97 TYR A C 1
ATOM 703 O O . TYR A 1 97 ? -5.012 20.859 0.033 1 98.88 97 TYR A O 1
ATOM 711 N N . VAL A 1 98 ? -4.723 18.844 -0.799 1 98.94 98 VAL A N 1
ATOM 712 C CA . VAL A 1 98 ? -3.344 18.703 -0.338 1 98.94 98 VAL A CA 1
ATOM 713 C C . VAL A 1 98 ? -2.395 19.297 -1.382 1 98.94 98 VAL A C 1
ATOM 715 O O . VAL A 1 98 ? -2.449 18.922 -2.557 1 98.94 98 VAL A O 1
ATOM 718 N N . ASN A 1 99 ? -1.63 20.156 -0.983 1 98.75 99 ASN A N 1
ATOM 719 C CA . ASN A 1 99 ? -0.545 20.75 -1.757 1 98.75 99 ASN A CA 1
ATOM 720 C C . ASN A 1 99 ? 0.655 21.078 -0.875 1 98.75 99 ASN A C 1
ATOM 722 O O . ASN A 1 99 ? 0.763 22.203 -0.361 1 98.75 99 ASN A O 1
ATOM 726 N N . LEU A 1 100 ? 1.481 20.141 -0.703 1 98.62 100 LEU A N 1
ATOM 727 C CA . LEU A 1 100 ? 2.627 20.203 0.197 1 98.62 100 LEU A CA 1
ATOM 728 C C . LEU A 1 100 ? 3.918 19.859 -0.535 1 98.62 100 LEU A C 1
ATOM 730 O O . LEU A 1 100 ? 3.879 19.391 -1.676 1 98.62 100 LEU A O 1
ATOM 734 N N . GLN A 1 101 ? 5.023 20.141 0.135 1 97.94 101 GLN A N 1
ATOM 735 C CA . GLN A 1 101 ? 6.348 19.781 -0.362 1 97.94 101 GLN A CA 1
ATOM 736 C C . GLN A 1 101 ? 7.254 19.328 0.775 1 97.94 101 GLN A C 1
ATOM 738 O O . GLN A 1 101 ? 7.102 19.766 1.916 1 97.94 101 GLN A O 1
ATOM 743 N N . SER A 1 102 ? 8.125 18.484 0.436 1 98 102 SER A N 1
ATOM 744 C CA . SER A 1 102 ? 9.141 18.062 1.396 1 98 102 SER A CA 1
ATOM 745 C C . SER A 1 102 ? 10.539 18.125 0.788 1 98 102 SER A C 1
ATOM 747 O O . SER A 1 102 ? 10.75 17.672 -0.333 1 98 102 SER A O 1
ATOM 749 N N . SER A 1 103 ? 11.5 18.672 1.526 1 96.12 103 SER A N 1
ATOM 750 C CA . SER A 1 103 ? 12.906 18.672 1.121 1 96.12 103 SER A CA 1
ATOM 751 C C . SER A 1 103 ? 13.633 17.453 1.68 1 96.12 103 SER A C 1
ATOM 753 O O . SER A 1 103 ? 14.773 17.188 1.308 1 96.12 103 SER A O 1
ATOM 755 N N . LEU A 1 104 ? 12.992 16.734 2.531 1 96.44 104 LEU A N 1
ATOM 756 C CA . LEU A 1 104 ? 13.672 15.656 3.238 1 96.44 104 LEU A CA 1
ATOM 757 C C . LEU A 1 104 ? 13.336 14.305 2.619 1 96.44 104 LEU A C 1
ATOM 759 O O . LEU A 1 104 ? 14.195 13.422 2.557 1 96.44 104 LEU A O 1
ATOM 763 N N . LEU A 1 105 ? 12.109 14.164 2.146 1 97.75 105 LEU A N 1
ATOM 764 C CA . LEU A 1 105 ? 11.664 12.891 1.597 1 97.75 105 LEU A CA 1
ATOM 765 C C . LEU A 1 105 ? 12.281 12.648 0.221 1 97.75 105 LEU A C 1
ATOM 767 O O . LEU A 1 105 ? 12.516 13.594 -0.534 1 97.75 105 LEU A O 1
ATOM 771 N N . THR A 1 106 ? 12.547 11.375 -0.051 1 97.38 106 THR A N 1
ATOM 772 C CA . THR A 1 106 ? 13.031 10.922 -1.349 1 97.38 106 THR A CA 1
ATOM 773 C C . THR A 1 106 ? 12.281 9.68 -1.802 1 97.38 106 THR A C 1
ATOM 775 O O . THR A 1 106 ? 11.406 9.18 -1.09 1 97.38 106 THR A O 1
ATOM 778 N N . PHE A 1 107 ? 12.594 9.211 -3.01 1 97.5 107 PHE A N 1
ATOM 779 C CA . PHE A 1 107 ? 11.992 7.977 -3.508 1 97.5 107 PHE A CA 1
ATOM 780 C C . PHE A 1 107 ? 12.945 6.801 -3.352 1 97.5 107 PHE A C 1
ATOM 782 O O . PHE A 1 107 ? 12.562 5.648 -3.568 1 97.5 107 PHE A O 1
ATOM 789 N N . ASN A 1 108 ? 14.141 7.109 -3.033 1 95.25 108 ASN A N 1
ATOM 790 C CA . ASN A 1 108 ? 15.164 6.09 -2.85 1 95.25 108 ASN A CA 1
ATOM 791 C C . ASN A 1 108 ? 16.047 6.391 -1.639 1 95.25 108 ASN A C 1
ATOM 793 O O . ASN A 1 108 ? 16.031 7.504 -1.114 1 95.25 108 ASN A O 1
ATOM 797 N N . GLY A 1 109 ? 16.688 5.301 -1.17 1 95.19 109 GLY A N 1
ATOM 798 C CA . GLY A 1 109 ? 17.641 5.508 -0.085 1 95.19 109 GLY A CA 1
ATOM 799 C C . GLY A 1 109 ? 16.969 5.586 1.277 1 95.19 109 GLY A C 1
ATOM 800 O O . GLY A 1 109 ? 15.828 5.148 1.443 1 95.19 109 GLY A O 1
ATOM 801 N N . GLN A 1 110 ? 17.656 6.156 2.229 1 94.81 110 GLN A N 1
ATOM 802 C CA . GLN A 1 110 ? 17.266 6.137 3.637 1 94.81 110 GLN A CA 1
ATOM 803 C C . GLN A 1 110 ? 15.984 6.934 3.865 1 94.81 110 GLN A C 1
ATOM 805 O O . GLN A 1 110 ? 15.172 6.582 4.723 1 94.81 110 GLN A O 1
ATOM 810 N N . ASN A 1 111 ? 15.766 7.965 3.115 1 97.06 111 ASN A N 1
ATOM 811 C CA . ASN A 1 111 ? 14.617 8.836 3.309 1 97.06 111 ASN A CA 1
ATOM 812 C C . ASN A 1 111 ? 13.477 8.484 2.355 1 97.06 111 ASN A C 1
ATOM 814 O O . ASN A 1 111 ? 12.555 9.281 2.162 1 97.06 111 ASN A O 1
ATOM 818 N N . SER A 1 112 ? 13.594 7.324 1.779 1 98.19 112 SER A N 1
ATOM 819 C CA . SER A 1 112 ? 12.602 6.93 0.79 1 98.19 112 SER A CA 1
ATOM 820 C C . SER A 1 112 ? 11.211 6.809 1.418 1 98.19 112 SER A C 1
ATOM 822 O O . SER A 1 112 ? 11.055 6.172 2.461 1 98.19 112 SER A O 1
ATOM 824 N N . VAL A 1 113 ? 10.211 7.293 0.744 1 98.75 113 VAL A N 1
ATOM 825 C CA . VAL A 1 113 ? 8.836 7.246 1.23 1 98.75 113 VAL A CA 1
ATOM 826 C C . VAL A 1 113 ? 8.18 5.934 0.8 1 98.75 113 VAL A C 1
ATOM 828 O O . VAL A 1 113 ? 7.105 5.578 1.295 1 98.75 113 VAL A O 1
ATOM 831 N N . ILE A 1 114 ? 8.805 5.227 -0.142 1 98.88 114 ILE A N 1
ATOM 832 C CA . ILE A 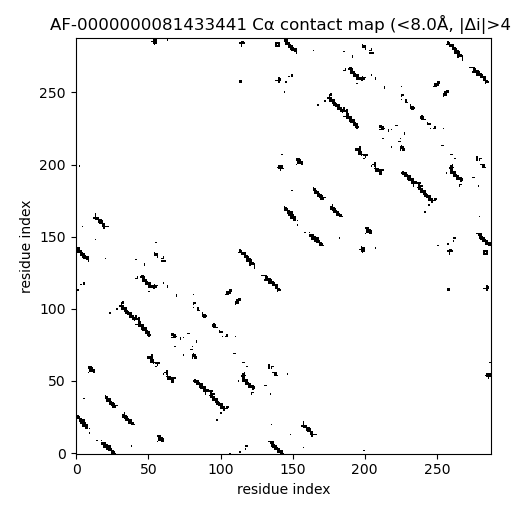1 114 ? 8.195 4.051 -0.753 1 98.88 114 ILE A CA 1
ATOM 833 C C . ILE A 1 114 ? 7.98 2.971 0.304 1 98.88 114 ILE A C 1
ATOM 835 O O . ILE A 1 114 ? 8.898 2.648 1.064 1 98.88 114 ILE A O 1
ATOM 839 N N . GLY A 1 115 ? 6.754 2.443 0.302 1 98.94 115 GLY A N 1
ATOM 840 C CA . GLY A 1 115 ? 6.406 1.359 1.209 1 98.94 115 GLY A CA 1
ATOM 841 C C . GLY A 1 115 ? 6.027 1.841 2.596 1 98.94 115 GLY A C 1
ATOM 842 O O . GLY A 1 115 ? 5.578 1.053 3.432 1 98.94 115 GLY A O 1
ATOM 843 N N . ARG A 1 116 ? 6.164 3.105 2.873 1 98.94 116 ARG A N 1
ATOM 844 C CA . ARG A 1 116 ? 5.812 3.691 4.164 1 98.94 116 ARG A CA 1
ATOM 845 C C . ARG A 1 116 ? 4.316 3.98 4.246 1 98.94 116 ARG A C 1
ATOM 847 O O . ARG A 1 116 ? 3.605 3.879 3.244 1 98.94 116 ARG A O 1
ATOM 854 N N . GLY A 1 117 ? 3.93 4.273 5.426 1 98.94 117 GLY A N 1
ATOM 855 C CA . GLY A 1 117 ? 2.529 4.605 5.637 1 98.94 117 GLY A CA 1
ATOM 856 C C . GLY A 1 117 ? 2.252 6.094 5.586 1 98.94 117 GLY A C 1
ATOM 857 O O . GLY A 1 117 ? 3.043 6.895 6.086 1 98.94 117 GLY A O 1
ATOM 858 N N . LEU A 1 118 ? 1.223 6.461 4.965 1 99 118 LEU A N 1
ATOM 859 C CA . LEU A 1 118 ? 0.673 7.812 5.008 1 99 118 LEU A CA 1
ATOM 860 C C . LEU A 1 118 ? -0.592 7.859 5.855 1 99 118 LEU A C 1
ATOM 862 O O . LEU A 1 118 ? -1.473 7.008 5.711 1 99 118 LEU A O 1
ATOM 866 N N . MET A 1 119 ? -0.654 8.859 6.754 1 98.94 119 MET A N 1
ATOM 867 C CA . MET A 1 119 ? -1.759 8.875 7.711 1 98.94 119 MET A CA 1
ATOM 868 C C . MET A 1 119 ? -2.275 10.297 7.918 1 98.94 119 MET A C 1
ATOM 870 O O . MET A 1 119 ? -1.488 11.234 8.07 1 98.94 119 MET A O 1
ATOM 874 N N . VAL A 1 120 ? -3.572 10.461 7.855 1 98.94 120 VAL A N 1
ATOM 875 C CA . VAL A 1 120 ? -4.234 11.688 8.289 1 98.94 120 VAL A CA 1
ATOM 876 C C . VAL A 1 120 ? -4.969 11.445 9.602 1 98.94 120 VAL A C 1
ATOM 878 O O . VAL A 1 120 ? -5.586 10.391 9.789 1 98.94 120 VAL A O 1
ATOM 881 N N . HIS A 1 121 ? -4.883 12.398 10.508 1 98.69 121 HIS A N 1
ATOM 882 C CA . HIS A 1 121 ? -5.441 12.258 11.844 1 98.69 121 HIS A CA 1
ATOM 883 C C . HIS A 1 121 ? -6.738 13.047 11.992 1 98.69 121 HIS A C 1
ATOM 885 O O . HIS A 1 121 ? -6.973 14 11.242 1 98.69 121 HIS A O 1
ATOM 891 N N . GLU A 1 122 ? -7.504 12.641 12.938 1 97.44 122 GLU A N 1
ATOM 892 C CA . GLU A 1 122 ? -8.633 13.453 13.375 1 97.44 122 GLU A CA 1
ATOM 893 C C . GLU A 1 122 ? -8.172 14.773 13.984 1 97.44 122 GLU A C 1
ATOM 895 O O . GLU A 1 122 ? -7.004 14.906 14.359 1 97.44 122 GLU A O 1
ATOM 900 N N . ILE A 1 123 ? -9.102 15.68 14.039 1 93.44 123 ILE A N 1
ATOM 901 C CA . ILE A 1 123 ? -8.805 16.984 14.633 1 93.44 123 ILE A CA 1
ATOM 902 C C . ILE A 1 123 ? -8.375 16.797 16.094 1 93.44 123 ILE A C 1
ATOM 904 O O . ILE A 1 123 ? -8.914 15.953 16.797 1 93.44 123 ILE A O 1
ATOM 908 N N . VAL A 1 124 ? -7.391 17.672 16.406 1 88.38 124 VAL A N 1
ATOM 909 C CA . VAL A 1 124 ? -6.938 17.688 17.797 1 88.38 124 VAL A CA 1
ATOM 910 C C . VAL A 1 124 ? -7.641 18.812 18.547 1 88.38 124 VAL A C 1
ATOM 912 O O . VAL A 1 124 ? -7.445 19.984 18.25 1 88.38 124 VAL A O 1
ATOM 915 N N . SER A 1 125 ? -8.477 18.469 19.453 1 86.38 125 SER A N 1
ATOM 916 C CA . SER A 1 125 ? -9.172 19.453 20.266 1 86.38 125 SER A CA 1
ATOM 917 C C . SER A 1 125 ? -8.375 19.797 21.516 1 86.38 125 SER A C 1
ATOM 919 O O . SER A 1 125 ? -8.445 20.922 22.016 1 86.38 125 SER A O 1
ATOM 921 N N . ASN A 1 126 ? -7.703 18.844 22 1 86.88 126 ASN A N 1
ATOM 922 C CA . ASN A 1 126 ? -6.809 18.953 23.141 1 86.88 126 ASN A CA 1
ATOM 923 C C . ASN A 1 126 ? -5.355 18.734 22.75 1 86.88 126 ASN A C 1
ATOM 925 O O . ASN A 1 126 ? -5 17.672 22.234 1 86.88 126 ASN A O 1
ATOM 929 N N . PRO A 1 127 ? -4.543 19.703 23.031 1 84.19 127 PRO A N 1
ATOM 930 C CA . PRO A 1 127 ? -3.137 19.578 22.625 1 84.19 127 PRO A CA 1
ATOM 931 C C . PRO A 1 127 ? -2.488 18.297 23.156 1 84.19 127 PRO A C 1
ATOM 933 O O . PRO A 1 127 ? -1.557 17.781 22.547 1 84.19 127 PRO A O 1
ATOM 936 N N . ASN A 1 128 ? -2.922 17.797 24.234 1 85.94 128 ASN A N 1
ATOM 937 C CA . ASN A 1 128 ? -2.367 16.594 24.828 1 85.94 128 ASN A CA 1
ATOM 938 C C . ASN A 1 128 ? -2.684 15.359 23.984 1 85.94 128 ASN A C 1
ATOM 940 O O . ASN A 1 128 ? -2.096 14.297 24.188 1 85.94 128 ASN A O 1
ATOM 944 N N . ASP A 1 129 ? -3.506 15.633 23 1 85.19 129 ASP A N 1
ATOM 945 C CA . ASP A 1 129 ? -3.928 14.523 22.141 1 85.19 129 ASP A CA 1
ATOM 946 C C . ASP A 1 129 ? -3.123 14.492 20.844 1 85.19 129 ASP A C 1
ATOM 948 O O . ASP A 1 129 ? -3.443 13.734 19.938 1 85.19 129 ASP A O 1
ATOM 952 N N . PHE A 1 130 ? -2.084 15.273 20.969 1 86.12 130 PHE A N 1
ATOM 953 C CA . PHE A 1 130 ? -1.252 15.25 19.766 1 86.12 130 PHE A CA 1
ATOM 954 C C . PHE A 1 130 ? -0.663 13.867 19.547 1 86.12 130 PHE A C 1
ATOM 956 O O . PHE A 1 130 ? -0.167 13.234 20.484 1 86.12 130 PHE A O 1
ATOM 963 N N . PRO A 1 131 ? -0.704 13.398 18.25 1 90.62 131 PRO A N 1
ATOM 964 C CA . PRO A 1 131 ? -1.121 14.047 17 1 90.62 131 PRO A CA 1
ATOM 965 C C . PRO A 1 131 ? -2.605 13.844 16.703 1 90.62 131 PRO A C 1
ATOM 967 O O . PRO A 1 131 ? -3.113 14.375 15.711 1 90.62 131 PRO A O 1
ATOM 970 N N . GLY A 1 132 ? -3.342 13.164 17.562 1 92.25 132 GLY A N 1
ATOM 971 C CA . GLY A 1 132 ? -4.734 12.805 17.359 1 92.25 132 GLY A CA 1
ATOM 972 C C . GLY A 1 132 ? -4.922 11.359 16.922 1 92.25 132 GLY A C 1
ATOM 973 O O . GLY A 1 132 ? -3.977 10.711 16.484 1 92.25 132 GLY A O 1
ATOM 974 N N . THR A 1 133 ? -6.207 10.922 17 1 95.88 133 THR A N 1
ATOM 975 C CA . THR A 1 133 ? -6.543 9.57 16.547 1 95.88 133 THR A CA 1
ATOM 976 C C . THR A 1 133 ? -6.48 9.477 15.031 1 95.88 133 THR A C 1
ATOM 978 O O . THR A 1 133 ? -6.879 10.406 14.328 1 95.88 133 THR A O 1
ATOM 981 N N . PRO A 1 134 ? -5.984 8.344 14.602 1 98.62 134 PRO A N 1
ATOM 982 C CA . PRO A 1 134 ? -5.945 8.211 13.141 1 98.62 134 PRO A CA 1
ATOM 983 C C . PRO A 1 134 ? -7.336 8.234 12.508 1 98.62 134 PRO A C 1
ATOM 985 O O . PRO A 1 134 ? -8.258 7.578 13.008 1 98.62 134 PRO A O 1
ATOM 988 N N . PHE A 1 135 ? -7.504 9.086 11.477 1 98.81 135 PHE A N 1
ATOM 989 C CA . PHE A 1 135 ? -8.727 9.125 10.68 1 98.81 135 PHE A CA 1
ATOM 990 C C . PHE A 1 135 ? -8.656 8.117 9.539 1 98.81 135 PHE A C 1
ATOM 992 O O . PHE A 1 135 ? -9.633 7.414 9.266 1 98.81 135 PHE A O 1
ATOM 999 N N . GLY A 1 136 ? -7.516 8.039 8.867 1 98.88 136 GLY A N 1
ATOM 1000 C CA . GLY A 1 136 ? -7.266 7.133 7.766 1 98.88 136 GLY A CA 1
ATOM 1001 C C . GLY A 1 136 ? -5.789 6.977 7.441 1 98.88 136 GLY A C 1
ATOM 1002 O O . GLY A 1 136 ? -4.977 7.828 7.805 1 98.88 136 GLY A O 1
ATOM 1003 N N . CYS A 1 137 ? -5.477 5.887 6.746 1 98.94 137 CYS A N 1
ATOM 1004 C CA . CYS A 1 137 ? -4.09 5.625 6.379 1 98.94 137 CYS A CA 1
ATOM 1005 C C . CYS A 1 137 ? -4.012 4.766 5.121 1 98.94 137 CYS A C 1
ATOM 1007 O O . CYS A 1 137 ? -5.027 4.242 4.66 1 98.94 137 CYS A O 1
ATOM 1009 N N . GLY A 1 138 ? -2.887 4.664 4.547 1 98.94 138 GLY A N 1
ATOM 1010 C CA . GLY A 1 138 ? -2.58 3.863 3.373 1 98.94 138 GLY A CA 1
ATOM 1011 C C . GLY A 1 138 ? -1.093 3.66 3.16 1 98.94 138 GLY A C 1
ATOM 1012 O O . GLY A 1 138 ? -0.273 4.262 3.857 1 98.94 138 GLY A O 1
ATOM 1013 N N . VAL A 1 139 ? -0.749 2.809 2.25 1 99 139 VAL A N 1
ATOM 1014 C CA . VAL A 1 139 ? 0.635 2.49 1.916 1 99 139 VAL A CA 1
ATOM 1015 C C . VAL A 1 139 ? 1.058 3.268 0.671 1 99 139 VAL A C 1
ATOM 1017 O O . VAL A 1 139 ? 0.3 3.361 -0.297 1 99 139 VAL A O 1
ATOM 1020 N N . ILE A 1 140 ? 2.242 3.826 0.712 1 99 140 ILE A N 1
ATOM 1021 C CA . ILE A 1 140 ? 2.754 4.578 -0.429 1 99 140 ILE A CA 1
ATOM 1022 C C . ILE A 1 140 ? 3.396 3.621 -1.431 1 99 140 ILE A C 1
ATOM 1024 O O . ILE A 1 140 ? 4.438 3.023 -1.148 1 99 140 ILE A O 1
ATOM 1028 N N . GLY A 1 141 ? 2.775 3.477 -2.541 1 98.94 141 GLY A N 1
ATOM 1029 C CA . GLY A 1 141 ? 3.225 2.564 -3.582 1 98.94 141 GLY A CA 1
ATOM 1030 C C . GLY A 1 141 ? 3.869 3.273 -4.758 1 98.94 141 GLY A C 1
ATOM 1031 O O . GLY A 1 141 ? 3.65 4.469 -4.965 1 98.94 141 GLY A O 1
ATOM 1032 N N . ILE A 1 142 ? 4.629 2.539 -5.488 1 98.88 142 ILE A N 1
ATOM 1033 C CA . ILE A 1 142 ? 5.246 3.051 -6.711 1 98.88 142 ILE A CA 1
ATOM 1034 C C . ILE A 1 142 ? 4.195 3.145 -7.816 1 98.88 142 ILE A C 1
ATOM 1036 O O . ILE A 1 142 ? 3.387 2.232 -7.992 1 98.88 142 ILE A O 1
ATOM 1040 N N . VAL A 1 143 ? 4.219 4.277 -8.539 1 98.56 143 VAL A N 1
ATOM 1041 C CA . VAL A 1 143 ? 3.342 4.359 -9.695 1 98.56 143 VAL A CA 1
ATOM 1042 C C . VAL A 1 143 ? 4.137 4.816 -10.914 1 98.56 143 VAL A C 1
ATOM 1044 O O . VAL A 1 143 ? 5.23 5.375 -10.781 1 98.56 143 VAL A O 1
ATOM 1047 N N . GLY A 1 144 ? 3.643 4.367 -12.18 1 88.31 144 GLY A N 1
ATOM 1048 C CA . GLY A 1 144 ? 4.297 4.711 -13.43 1 88.31 144 GLY A CA 1
ATOM 1049 C C . GLY A 1 144 ? 3.648 5.883 -14.141 1 88.31 144 GLY A C 1
ATOM 1050 O O . GLY A 1 144 ? 2.506 6.234 -13.852 1 88.31 144 GLY A O 1
ATOM 1051 N N . MET B 1 1 ? 10.852 -6.68 7.047 1 97.38 1 MET B N 1
ATOM 1052 C CA . MET B 1 1 ? 9.672 -7.445 6.633 1 97.38 1 MET B CA 1
ATOM 1053 C C . MET B 1 1 ? 8.695 -6.562 5.871 1 97.38 1 MET B C 1
ATOM 1055 O O . MET B 1 1 ? 8.812 -5.336 5.891 1 97.38 1 MET B O 1
ATOM 1059 N N . ALA B 1 2 ? 7.902 -7.191 5.109 1 98.94 2 ALA B N 1
ATOM 1060 C CA . ALA B 1 2 ? 6.875 -6.496 4.34 1 98.94 2 ALA B CA 1
ATOM 1061 C C . ALA B 1 2 ? 5.539 -7.23 4.414 1 98.94 2 ALA B C 1
ATOM 1063 O O . ALA B 1 2 ? 5.48 -8.383 4.855 1 98.94 2 ALA B O 1
ATOM 1064 N N . ARG B 1 3 ? 4.508 -6.5 4.117 1 98.94 3 ARG B N 1
ATOM 1065 C CA . ARG B 1 3 ? 3.16 -7.062 4.102 1 98.94 3 ARG B CA 1
ATOM 1066 C C . ARG B 1 3 ? 2.297 -6.391 3.041 1 98.94 3 ARG B C 1
ATOM 1068 O O . ARG B 1 3 ? 2.449 -5.195 2.771 1 98.94 3 ARG B O 1
ATOM 1075 N N . ALA B 1 4 ? 1.419 -7.117 2.48 1 98.94 4 ALA B N 1
ATOM 1076 C CA . ALA B 1 4 ? 0.377 -6.582 1.605 1 98.94 4 ALA B CA 1
ATOM 1077 C C . ALA B 1 4 ? -1.004 -7.066 2.043 1 98.94 4 ALA B C 1
ATOM 1079 O O . ALA B 1 4 ? -1.204 -8.258 2.285 1 98.94 4 ALA B O 1
ATOM 1080 N N . TYR B 1 5 ? -1.902 -6.172 2.229 1 98.94 5 TYR B N 1
ATOM 1081 C CA . TYR B 1 5 ? -3.322 -6.508 2.207 1 98.94 5 TYR B CA 1
ATOM 1082 C C . TYR B 1 5 ? -3.865 -6.5 0.784 1 98.94 5 TYR B C 1
ATOM 1084 O O . TYR B 1 5 ? -3.68 -5.527 0.049 1 98.94 5 TYR B O 1
ATOM 1092 N N . LEU B 1 6 ? -4.465 -7.586 0.387 1 98.94 6 LEU B N 1
ATOM 1093 C CA . LEU B 1 6 ? -5.09 -7.656 -0.929 1 98.94 6 LEU B CA 1
ATOM 1094 C C . LEU B 1 6 ? -6.555 -7.246 -0.857 1 98.94 6 LEU B C 1
ATOM 1096 O O . LEU B 1 6 ? -7.324 -7.812 -0.077 1 98.94 6 LEU B O 1
ATOM 1100 N N . PHE B 1 7 ? -6.891 -6.312 -1.677 1 98.94 7 PHE B N 1
ATOM 1101 C CA . PHE B 1 7 ? -8.273 -5.863 -1.801 1 98.94 7 PHE B CA 1
ATOM 1102 C C . PHE B 1 7 ? -8.922 -6.457 -3.043 1 98.94 7 PHE B C 1
ATOM 1104 O O . PHE B 1 7 ? -8.297 -6.539 -4.102 1 98.94 7 PHE B O 1
ATOM 1111 N N . LYS B 1 8 ? -10.211 -6.848 -2.883 1 98.88 8 LYS B N 1
ATOM 1112 C CA . LYS B 1 8 ? -10.961 -7.207 -4.082 1 98.88 8 LYS B CA 1
ATOM 1113 C C . LYS B 1 8 ? -10.898 -6.094 -5.125 1 98.88 8 LYS B C 1
ATOM 1115 O O . LYS B 1 8 ? -11.07 -4.918 -4.797 1 98.88 8 LYS B O 1
ATOM 1120 N N . ALA B 1 9 ? -10.68 -6.516 -6.352 1 98.81 9 ALA B N 1
ATOM 1121 C CA . ALA B 1 9 ? -10.547 -5.539 -7.434 1 98.81 9 ALA B CA 1
ATOM 1122 C C . ALA B 1 9 ? -11.828 -4.723 -7.59 1 98.81 9 ALA B C 1
ATOM 1124 O O . ALA B 1 9 ? -12.93 -5.262 -7.5 1 98.81 9 ALA B O 1
ATOM 1125 N N . VAL B 1 10 ? -11.648 -3.445 -7.789 1 98.69 10 VAL B N 1
ATOM 1126 C CA . VAL B 1 10 ? -12.75 -2.545 -8.117 1 98.69 10 VAL B CA 1
ATOM 1127 C C . VAL B 1 10 ? -12.414 -1.768 -9.391 1 98.69 10 VAL B C 1
ATOM 1129 O O . VAL B 1 10 ? -11.242 -1.477 -9.656 1 98.69 10 VAL B O 1
ATOM 1132 N N . PRO B 1 11 ? -13.367 -1.389 -10.156 1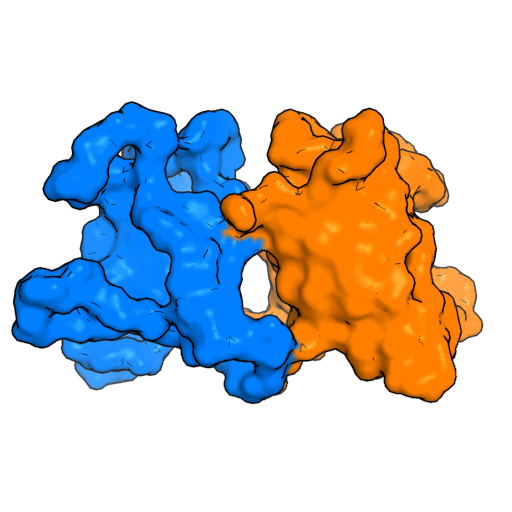 98.06 11 PRO B N 1
ATOM 1133 C CA . PRO B 1 11 ? -13.094 -0.775 -11.461 1 98.06 11 PRO B CA 1
ATOM 1134 C C . PRO B 1 11 ? -12.344 0.548 -11.344 1 98.06 11 PRO B C 1
ATOM 1136 O O . PRO B 1 11 ? -11.586 0.917 -12.242 1 98.06 11 PRO B O 1
ATOM 1139 N N . SER B 1 12 ? -12.688 1.302 -10.227 1 98.56 12 SER B N 1
ATOM 1140 C CA . SER B 1 12 ? -12.062 2.615 -10.094 1 98.56 12 SER B CA 1
ATOM 1141 C C . SER B 1 12 ? -11.883 2.994 -8.625 1 98.56 12 SER B C 1
ATOM 1143 O O . SER B 1 12 ? -12.719 2.646 -7.781 1 98.56 12 SER B O 1
ATOM 1145 N N . LEU B 1 13 ? -10.812 3.76 -8.336 1 98.5 13 LEU B N 1
ATOM 1146 C CA . LEU B 1 13 ? -10.555 4.359 -7.031 1 98.5 13 LEU B CA 1
ATOM 1147 C C . LEU B 1 13 ? -10.547 5.879 -7.125 1 98.5 13 LEU B C 1
ATOM 1149 O O . LEU B 1 13 ? -10.117 6.441 -8.133 1 98.5 13 LEU B O 1
ATOM 1153 N N . PRO B 1 14 ? -11.102 6.629 -6.105 1 98.38 14 PRO B N 1
ATOM 1154 C CA . PRO B 1 14 ? -11.562 6.137 -4.805 1 98.38 14 PRO B CA 1
ATOM 1155 C C . PRO B 1 14 ? -12.883 5.375 -4.895 1 98.38 14 PRO B C 1
ATOM 1157 O O . PRO B 1 14 ? -13.672 5.609 -5.812 1 98.38 14 PRO B O 1
ATOM 1160 N N . ALA B 1 15 ? -13.055 4.414 -3.951 1 98.44 15 ALA B N 1
ATOM 1161 C CA . ALA B 1 15 ? -14.266 3.6 -3.879 1 98.44 15 ALA B CA 1
ATOM 1162 C C . ALA B 1 15 ? -14.648 3.316 -2.428 1 98.44 15 ALA B C 1
ATOM 1164 O O . ALA B 1 15 ? -13.836 3.506 -1.518 1 98.44 15 ALA B O 1
ATOM 1165 N N . ASN B 1 16 ? -15.898 2.926 -2.242 1 98.06 16 ASN B N 1
ATOM 1166 C CA . ASN B 1 16 ? -16.406 2.412 -0.974 1 98.06 16 ASN B CA 1
ATOM 1167 C C . ASN B 1 16 ? -16.734 0.924 -1.063 1 98.06 16 ASN B C 1
ATOM 1169 O O . ASN B 1 16 ? -16.766 0.355 -2.156 1 98.06 16 ASN B O 1
ATOM 1173 N N . GLY B 1 17 ? -16.891 0.35 0.097 1 97.81 17 GLY B N 1
ATOM 1174 C CA . GLY B 1 17 ? -17.328 -1.038 0.139 1 97.81 17 GLY B CA 1
ATOM 1175 C C . GLY B 1 17 ? -16.234 -2.016 -0.252 1 97.81 17 GLY B C 1
ATOM 1176 O O . GLY B 1 17 ? -16.516 -3.117 -0.725 1 97.81 17 GLY B O 1
ATOM 1177 N N . MET B 1 18 ? -14.992 -1.58 -0.094 1 98.31 18 MET B N 1
ATOM 1178 C CA . MET B 1 18 ? -13.883 -2.453 -0.467 1 98.31 18 MET B CA 1
ATOM 1179 C C . MET B 1 18 ? -13.68 -3.547 0.577 1 98.31 18 MET B C 1
ATOM 1181 O O . MET B 1 18 ? -13.875 -3.314 1.771 1 98.31 18 MET B O 1
ATOM 1185 N N . SER B 1 19 ? -13.258 -4.734 0.121 1 98.75 19 SER B N 1
ATOM 1186 C CA . SER B 1 19 ? -13.023 -5.879 0.998 1 98.75 19 SER B CA 1
ATOM 1187 C C . SER B 1 19 ? -11.578 -6.355 0.911 1 98.75 19 SER B C 1
ATOM 1189 O O . SER B 1 19 ? -11.039 -6.531 -0.185 1 98.75 19 SER B O 1
ATOM 1191 N N . VAL B 1 20 ? -11.008 -6.555 2.082 1 98.94 20 VAL B N 1
ATOM 1192 C CA . VAL B 1 20 ? -9.703 -7.223 2.117 1 98.94 20 VAL B CA 1
ATOM 1193 C C . VAL B 1 20 ? -9.891 -8.727 1.928 1 98.94 20 VAL B C 1
ATOM 1195 O O . VAL B 1 20 ? -10.586 -9.375 2.709 1 98.94 20 VAL B O 1
ATOM 1198 N N . VAL B 1 21 ? -9.234 -9.258 0.94 1 98.94 21 VAL B N 1
ATOM 1199 C CA . VAL B 1 21 ? -9.438 -10.664 0.602 1 98.94 21 VAL B CA 1
ATOM 1200 C C . VAL B 1 21 ? -8.172 -11.461 0.887 1 98.94 21 VAL B C 1
ATOM 1202 O O . VAL B 1 21 ? -8.133 -12.68 0.684 1 98.94 21 VAL B O 1
ATOM 1205 N N . GLY B 1 22 ? -7.109 -10.844 1.312 1 98.94 22 GLY B N 1
ATOM 1206 C CA . GLY B 1 22 ? -5.883 -11.555 1.631 1 98.94 22 GLY B CA 1
ATOM 1207 C C . GLY B 1 22 ? -4.906 -10.727 2.443 1 98.94 22 GLY B C 1
ATOM 1208 O O . GLY B 1 22 ? -4.949 -9.492 2.406 1 98.94 22 GLY B O 1
ATOM 1209 N N . THR B 1 23 ? -4.156 -11.359 3.213 1 98.94 23 THR B N 1
ATOM 1210 C CA . THR B 1 23 ? -3.008 -10.805 3.92 1 98.94 23 THR B CA 1
ATOM 1211 C C . THR B 1 23 ? -1.754 -11.641 3.654 1 98.94 23 THR B C 1
ATOM 1213 O O . THR B 1 23 ? -1.716 -12.828 3.965 1 98.94 23 THR B O 1
ATOM 1216 N N . ILE B 1 24 ? -0.744 -11.023 3.086 1 99 24 ILE B N 1
ATOM 1217 C CA . ILE B 1 24 ? 0.456 -11.742 2.676 1 99 24 ILE B CA 1
ATOM 1218 C C . ILE B 1 24 ? 1.688 -11.094 3.301 1 99 24 ILE B C 1
ATOM 1220 O O . ILE B 1 24 ? 1.901 -9.883 3.156 1 99 24 ILE B O 1
ATOM 1224 N N . ASP B 1 25 ? 2.492 -11.852 3.92 1 98.94 25 ASP B N 1
ATOM 1225 C CA . ASP B 1 25 ? 3.721 -11.398 4.562 1 98.94 25 ASP B CA 1
ATOM 1226 C C . ASP B 1 25 ? 4.949 -11.82 3.766 1 98.94 25 ASP B C 1
ATOM 1228 O O . ASP B 1 25 ? 5.008 -12.945 3.256 1 98.94 25 ASP B O 1
ATOM 1232 N N . PHE B 1 26 ? 5.875 -10.969 3.67 1 98.94 26 PHE B N 1
ATOM 1233 C CA . PHE B 1 26 ? 7.203 -11.227 3.127 1 98.94 26 PHE B CA 1
ATOM 1234 C C . PHE B 1 26 ? 8.258 -11.164 4.223 1 98.94 26 PHE B C 1
ATOM 1236 O O . PHE B 1 26 ? 8.297 -10.211 5.004 1 98.94 26 PHE B O 1
ATOM 1243 N N . GLY B 1 27 ? 9.023 -12.109 4.305 1 98.62 27 GLY B N 1
ATOM 1244 C CA . GLY B 1 27 ? 10.125 -12.141 5.262 1 98.62 27 GLY B CA 1
ATOM 1245 C C . GLY B 1 27 ? 11.305 -12.961 4.781 1 98.62 27 GLY B C 1
ATOM 1246 O O . GLY B 1 27 ? 11.188 -13.734 3.83 1 98.62 27 GLY B O 1
ATOM 1247 N N . LEU B 1 28 ? 12.453 -12.742 5.492 1 97.25 28 LEU B N 1
ATOM 1248 C CA . LEU B 1 28 ? 13.625 -13.547 5.172 1 97.25 28 LEU B CA 1
ATOM 1249 C C . LEU B 1 28 ? 13.406 -15.008 5.547 1 97.25 28 LEU B C 1
ATOM 1251 O O . LEU B 1 28 ? 12.859 -15.297 6.613 1 97.25 28 LEU B O 1
ATOM 1255 N N . ASP B 1 29 ? 13.648 -15.852 4.695 1 96.12 29 ASP B N 1
ATOM 1256 C CA . ASP B 1 29 ? 13.656 -17.297 4.875 1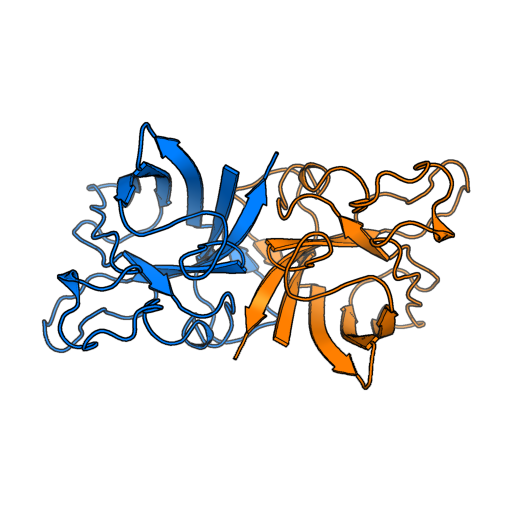 96.12 29 ASP B CA 1
ATOM 1257 C C . ASP B 1 29 ? 14.969 -17.906 4.371 1 96.12 29 ASP B C 1
ATOM 1259 O O . ASP B 1 29 ? 15.047 -18.359 3.229 1 96.12 29 ASP B O 1
ATOM 1263 N N . GLY B 1 30 ? 15.969 -18 5.316 1 95.56 30 GLY B N 1
ATOM 1264 C CA . GLY B 1 30 ? 17.312 -18.312 4.844 1 95.56 30 GLY B CA 1
ATOM 1265 C C . GLY B 1 30 ? 17.844 -17.281 3.867 1 95.56 30 GLY B C 1
ATOM 1266 O O . GLY B 1 30 ? 17.875 -16.078 4.168 1 95.56 30 GLY B O 1
ATOM 1267 N N . ASP B 1 31 ? 18.203 -17.75 2.658 1 95.31 31 ASP B N 1
ATOM 1268 C CA . ASP B 1 31 ? 18.734 -16.859 1.629 1 95.31 31 ASP B CA 1
ATOM 1269 C C . ASP B 1 31 ? 17.625 -16.391 0.688 1 95.31 31 ASP B C 1
ATOM 1271 O O . ASP B 1 31 ? 17.891 -15.719 -0.305 1 95.31 31 ASP B O 1
ATOM 1275 N N . PHE B 1 32 ? 16.375 -16.75 1.041 1 97 32 PHE B N 1
ATOM 1276 C CA . PHE B 1 32 ? 15.242 -16.438 0.186 1 97 32 PHE B CA 1
ATOM 1277 C C . PHE B 1 32 ? 14.305 -15.445 0.869 1 97 32 PHE B C 1
ATOM 1279 O O . PHE B 1 32 ? 14.461 -15.148 2.055 1 97 32 PHE B O 1
ATOM 1286 N N . ILE B 1 33 ? 13.477 -14.883 0.06 1 98.44 33 ILE B N 1
ATOM 1287 C CA . ILE B 1 33 ? 12.297 -14.219 0.621 1 98.44 33 ILE B CA 1
ATOM 1288 C C . ILE B 1 33 ? 11.141 -15.211 0.69 1 98.44 33 ILE B C 1
ATOM 1290 O O . ILE B 1 33 ? 10.734 -15.773 -0.329 1 98.44 33 ILE B O 1
ATOM 1294 N N . GLY B 1 34 ? 10.727 -15.453 1.894 1 98.81 34 GLY B N 1
ATOM 1295 C CA . GLY B 1 34 ? 9.508 -16.219 2.088 1 98.81 34 GLY B CA 1
ATOM 1296 C C . GLY B 1 34 ? 8.25 -15.398 1.928 1 98.81 34 GLY B C 1
ATOM 1297 O O . GLY B 1 34 ? 8.203 -14.234 2.34 1 98.81 34 GLY B O 1
ATOM 1298 N N . ILE B 1 35 ? 7.238 -15.969 1.356 1 98.94 35 ILE B N 1
ATOM 1299 C CA . ILE B 1 35 ? 5.941 -15.352 1.095 1 98.94 35 ILE B CA 1
ATOM 1300 C C . ILE B 1 35 ? 4.832 -16.234 1.678 1 98.94 35 ILE B C 1
ATOM 1302 O O . ILE B 1 35 ? 4.613 -17.359 1.222 1 98.94 35 ILE B O 1
ATOM 1306 N N . ASN B 1 36 ? 4.156 -15.656 2.67 1 98.88 36 ASN B N 1
ATOM 1307 C CA . ASN B 1 36 ? 3.217 -16.469 3.43 1 98.88 36 ASN B CA 1
ATOM 1308 C C . ASN B 1 36 ? 1.939 -15.703 3.752 1 98.88 36 ASN B C 1
ATOM 1310 O O . ASN B 1 36 ? 1.982 -14.5 4 1 98.88 36 ASN B O 1
ATOM 1314 N N . GLY B 1 37 ? 0.838 -16.453 3.797 1 98.94 37 GLY B N 1
ATOM 1315 C CA . GLY B 1 37 ? -0.422 -15.844 4.188 1 98.94 37 GLY B CA 1
ATOM 1316 C C . GLY B 1 37 ? -1.635 -16.594 3.662 1 98.94 37 GLY B C 1
ATOM 1317 O O . GLY B 1 37 ? -1.59 -17.812 3.482 1 98.94 37 GLY B O 1
ATOM 1318 N N . THR B 1 38 ? -2.73 -15.852 3.582 1 98.94 38 THR B N 1
ATOM 1319 C CA . THR B 1 38 ? -3.986 -16.453 3.156 1 98.94 38 THR B CA 1
ATOM 1320 C C . THR B 1 38 ? -4.738 -15.531 2.205 1 98.94 38 THR B C 1
ATOM 1322 O O . THR B 1 38 ? -4.691 -14.305 2.357 1 98.94 38 THR B O 1
ATOM 1325 N N . ILE B 1 39 ? -5.332 -16.109 1.29 1 98.94 39 ILE B N 1
ATOM 1326 C CA . ILE B 1 39 ? -6.27 -15.43 0.399 1 98.94 39 ILE B CA 1
ATOM 1327 C C . ILE B 1 39 ? -7.617 -16.141 0.424 1 98.94 39 ILE B C 1
ATOM 1329 O O . ILE B 1 39 ? -7.672 -17.375 0.366 1 98.94 39 ILE B O 1
ATOM 1333 N N . VAL B 1 40 ? -8.734 -15.422 0.438 1 98.94 40 VAL B N 1
ATOM 1334 C CA . VAL B 1 40 ? -10.062 -16.016 0.553 1 98.94 40 VAL B CA 1
ATOM 1335 C C . VAL B 1 40 ? -10.953 -15.523 -0.582 1 98.94 40 VAL B C 1
ATOM 1337 O O . VAL B 1 40 ? -10.648 -14.516 -1.222 1 98.94 40 VAL B O 1
ATOM 1340 N N . GLY B 1 41 ? -12 -16.328 -0.823 1 98.75 41 GLY B N 1
ATOM 1341 C CA . GLY B 1 41 ? -13.008 -15.914 -1.785 1 98.75 41 GLY B CA 1
ATOM 1342 C C . GLY B 1 41 ? -12.688 -16.344 -3.205 1 98.75 41 GLY B C 1
ATOM 1343 O O . GLY B 1 41 ? -13.375 -15.945 -4.148 1 98.75 41 GLY B O 1
ATOM 1344 N N . LEU B 1 42 ? -11.695 -17.156 -3.334 1 98.69 42 LEU B N 1
ATOM 1345 C CA . LEU B 1 42 ? -11.273 -17.578 -4.664 1 98.69 42 LEU B CA 1
ATOM 1346 C C . LEU B 1 42 ? -12.125 -18.75 -5.148 1 98.69 42 LEU B C 1
ATOM 1348 O O . LEU B 1 42 ? -12.609 -19.547 -4.34 1 98.69 42 LEU B O 1
ATOM 1352 N N . THR B 1 43 ? -12.289 -18.812 -6.496 1 98 43 THR B N 1
ATOM 1353 C CA . THR B 1 43 ? -12.781 -20.062 -7.062 1 98 43 THR B CA 1
ATOM 1354 C C . THR B 1 43 ? -11.781 -21.203 -6.816 1 98 43 THR B C 1
ATOM 1356 O O . THR B 1 43 ? -10.57 -21.016 -6.969 1 98 43 THR B O 1
ATOM 1359 N N . PRO B 1 44 ? -12.305 -22.359 -6.391 1 98.38 44 PRO B N 1
ATOM 1360 C CA . PRO B 1 44 ? -11.367 -23.453 -6.188 1 98.38 44 PRO B CA 1
ATOM 1361 C C . PRO B 1 44 ? -10.516 -23.75 -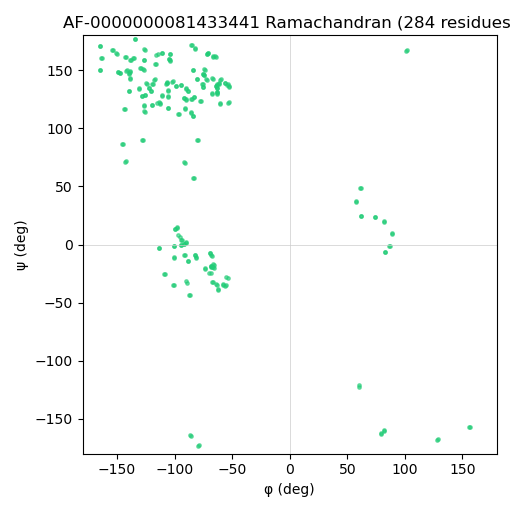7.422 1 98.38 44 PRO B C 1
ATOM 1363 O O . PRO B 1 44 ? -11.016 -23.703 -8.547 1 98.38 44 PRO B O 1
ATOM 1366 N N . GLY B 1 45 ? -9.203 -23.984 -7.141 1 97.81 45 GLY B N 1
ATOM 1367 C CA . GLY B 1 45 ? -8.305 -24.266 -8.25 1 97.81 45 GLY B CA 1
ATOM 1368 C C . GLY B 1 45 ? -7.066 -23.391 -8.242 1 97.81 45 GLY B C 1
ATOM 1369 O O . GLY B 1 45 ? -6.738 -22.766 -7.227 1 97.81 45 GLY B O 1
ATOM 1370 N N . GLN B 1 46 ? -6.332 -23.391 -9.328 1 97.5 46 GLN B N 1
ATOM 1371 C CA . GLN B 1 46 ? -5.051 -22.688 -9.43 1 97.5 46 GLN B CA 1
ATOM 1372 C C . GLN B 1 46 ? -5.242 -21.25 -9.891 1 97.5 46 GLN B C 1
ATOM 1374 O O . GLN B 1 46 ? -5.977 -20.984 -10.844 1 97.5 46 GLN B O 1
ATOM 1379 N N . HIS B 1 47 ? -4.641 -20.312 -9.234 1 98.38 47 HIS B N 1
ATOM 1380 C 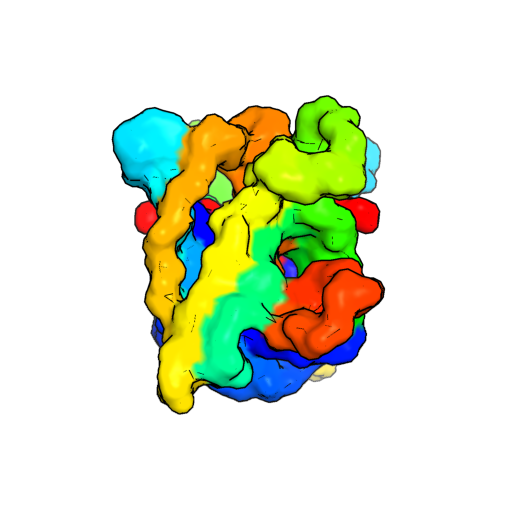CA . HIS B 1 47 ? -4.672 -18.906 -9.578 1 98.38 47 HIS B CA 1
ATOM 1381 C C . HIS B 1 47 ? -3.262 -18.359 -9.789 1 98.38 47 HIS B C 1
ATOM 1383 O O . HIS B 1 47 ? -2.359 -18.625 -8.992 1 98.38 47 HIS B O 1
ATOM 1389 N N . ASN B 1 48 ? -3.084 -17.578 -10.875 1 97.88 48 ASN B N 1
ATOM 1390 C CA . ASN B 1 48 ? -1.817 -16.875 -11.039 1 97.88 48 ASN B CA 1
ATOM 1391 C C . ASN B 1 48 ? -1.628 -15.797 -9.977 1 97.88 48 ASN B C 1
ATOM 1393 O O . ASN B 1 48 ? -2.594 -15.156 -9.555 1 97.88 48 ASN B O 1
ATOM 1397 N N . PHE B 1 49 ? -0.444 -15.672 -9.57 1 98.62 49 PHE B N 1
ATOM 1398 C CA . PHE B 1 49 ? -0.071 -14.828 -8.438 1 98.62 49 PHE B CA 1
ATOM 1399 C C . PHE B 1 49 ? 1.279 -14.164 -8.688 1 98.62 49 PHE B C 1
ATOM 1401 O O . PHE B 1 49 ? 2.303 -14.844 -8.789 1 98.62 49 PHE B O 1
ATOM 1408 N N . HIS B 1 50 ? 1.282 -12.789 -8.773 1 98.69 50 HIS B N 1
ATOM 1409 C CA . HIS B 1 50 ? 2.484 -12.094 -9.234 1 98.69 50 HIS B CA 1
ATOM 1410 C C . HIS B 1 50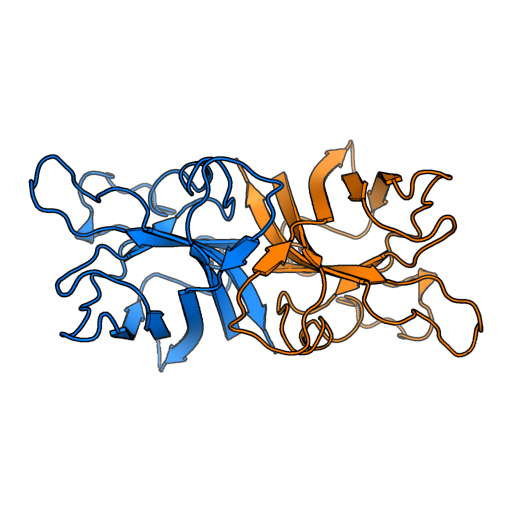 ? 2.744 -10.836 -8.414 1 98.69 50 HIS B C 1
ATOM 1412 O O . HIS B 1 50 ? 1.809 -10.219 -7.902 1 98.69 50 HIS B O 1
ATOM 1418 N N . VAL B 1 51 ? 4.008 -10.531 -8.289 1 98.88 51 VAL B N 1
ATOM 1419 C CA . VAL B 1 51 ? 4.391 -9.148 -7.996 1 98.88 51 VAL B CA 1
ATOM 1420 C C . VAL B 1 51 ? 4.426 -8.336 -9.289 1 98.88 51 VAL B C 1
ATOM 1422 O O . VAL B 1 51 ? 5.016 -8.773 -10.281 1 98.88 51 VAL B O 1
ATOM 1425 N N . HIS B 1 52 ? 3.736 -7.23 -9.297 1 98.75 52 HIS B N 1
ATOM 1426 C CA . HIS B 1 52 ? 3.695 -6.344 -10.445 1 98.75 52 HIS B CA 1
ATOM 1427 C C . HIS B 1 52 ? 4.562 -5.109 -10.227 1 98.75 52 HIS B C 1
ATOM 1429 O O . HIS B 1 52 ? 4.945 -4.812 -9.094 1 98.75 52 HIS B O 1
ATOM 1435 N N . GLN B 1 53 ? 4.852 -4.41 -11.328 1 98.31 53 GLN B N 1
ATOM 1436 C CA . GLN B 1 53 ? 5.801 -3.307 -11.344 1 98.31 53 GLN B CA 1
ATOM 1437 C C . GLN B 1 53 ? 5.344 -2.17 -10.438 1 98.31 53 GLN B C 1
ATOM 1439 O O . GLN B 1 53 ? 6.152 -1.564 -9.734 1 98.31 53 GLN B O 1
ATOM 1444 N N . TYR B 1 54 ? 4.059 -1.901 -10.414 1 98.88 54 TYR B N 1
ATOM 1445 C CA . TYR B 1 54 ? 3.555 -0.723 -9.719 1 98.88 54 TYR B CA 1
ATOM 1446 C C . TYR B 1 54 ? 2.594 -1.118 -8.602 1 98.88 54 TYR B C 1
ATOM 1448 O O . TYR B 1 54 ? 1.8 -2.049 -8.758 1 98.88 54 TYR B O 1
ATOM 1456 N N . GLY B 1 55 ? 2.713 -0.451 -7.453 1 98.88 55 GLY B N 1
ATOM 1457 C CA . GLY B 1 55 ? 1.757 -0.572 -6.363 1 98.88 55 GLY B CA 1
ATOM 1458 C C . GLY B 1 55 ? 0.545 0.325 -6.531 1 98.88 55 GLY B C 1
ATOM 1459 O O . GLY B 1 55 ? 0.268 1.168 -5.676 1 98.88 55 GLY B O 1
ATOM 1460 N N . ASP B 1 56 ? -0.157 0.198 -7.613 1 98.81 56 ASP B N 1
ATOM 1461 C CA . ASP B 1 56 ? -1.351 0.973 -7.934 1 98.81 56 ASP B CA 1
ATOM 1462 C C . ASP B 1 56 ? -2.566 0.065 -8.102 1 98.81 56 ASP B C 1
ATOM 1464 O O . ASP B 1 56 ? -2.625 -0.737 -9.039 1 98.81 56 ASP B O 1
ATOM 1468 N N . MET B 1 57 ? -3.594 0.244 -7.312 1 98.62 57 MET B N 1
ATOM 1469 C CA . MET B 1 57 ? -4.723 -0.678 -7.23 1 98.62 57 MET B CA 1
ATOM 1470 C C . MET B 1 57 ? -5.855 -0.236 -8.148 1 98.62 57 MET B C 1
ATOM 1472 O O . MET B 1 57 ? -6.891 -0.9 -8.234 1 98.62 57 MET B O 1
ATOM 1476 N N . ASN B 1 58 ? -5.652 0.872 -8.836 1 98.69 58 ASN B N 1
ATOM 1477 C CA . ASN B 1 58 ? -6.73 1.436 -9.641 1 98.69 58 ASN B CA 1
ATOM 1478 C C . ASN B 1 58 ? -7.008 0.592 -10.883 1 98.69 58 ASN B C 1
ATOM 1480 O O . ASN B 1 58 ? -6.23 -0.302 -11.219 1 98.69 58 ASN B O 1
ATOM 1484 N N . ASN B 1 59 ? -8.18 0.772 -11.562 1 98.44 59 ASN B N 1
ATOM 1485 C CA . ASN B 1 59 ? -8.555 0.139 -12.82 1 98.44 59 ASN B CA 1
ATOM 1486 C C . ASN B 1 59 ? -8.617 -1.38 -12.688 1 98.44 59 ASN B C 1
ATOM 1488 O O . ASN B 1 59 ? -7.98 -2.102 -13.453 1 98.44 59 ASN B O 1
ATOM 1492 N N . GLY B 1 60 ? -9.328 -1.822 -11.617 1 98.44 60 GLY B N 1
ATOM 1493 C CA . GLY B 1 60 ? -9.445 -3.256 -11.406 1 98.44 60 GLY B CA 1
ATOM 1494 C C . GLY B 1 60 ? -8.109 -3.936 -11.172 1 98.44 60 GLY B C 1
ATOM 1495 O O . GLY B 1 60 ? -7.898 -5.066 -11.617 1 98.44 60 GLY B O 1
ATOM 1496 N N . CYS B 1 61 ? -7.16 -3.211 -10.703 1 98.56 61 CYS B N 1
ATOM 1497 C CA . CYS B 1 61 ? -5.812 -3.686 -10.414 1 98.56 61 CYS B CA 1
ATOM 1498 C C . CYS B 1 61 ? -4.926 -3.607 -11.648 1 98.56 61 CYS B C 1
ATOM 1500 O O . CYS B 1 61 ? -3.721 -3.848 -11.57 1 98.56 61 CYS B O 1
ATOM 1502 N N . ASN B 1 62 ? -5.426 -3.182 -12.734 1 98.44 62 ASN B N 1
ATOM 1503 C CA . ASN B 1 62 ? -4.629 -3.146 -13.961 1 98.44 62 ASN B CA 1
ATOM 1504 C C . ASN B 1 62 ? -3.605 -2.016 -13.93 1 98.44 62 ASN B C 1
ATOM 1506 O O . ASN B 1 62 ? -2.613 -2.049 -14.656 1 98.44 62 ASN B O 1
ATOM 1510 N N . ALA B 1 63 ? -3.816 -1.07 -13.133 1 98.62 63 ALA B N 1
ATOM 1511 C CA . ALA B 1 63 ? -2.859 0.026 -13.008 1 98.62 63 ALA B CA 1
ATOM 1512 C C . ALA B 1 63 ? -1.554 -0.455 -12.375 1 98.62 63 ALA B C 1
ATOM 1514 O O . ALA B 1 63 ? -0.547 0.257 -12.398 1 98.62 63 ALA B O 1
ATOM 1515 N N . ALA B 1 64 ? -1.531 -1.664 -11.875 1 98.69 64 ALA B N 1
ATOM 1516 C CA . ALA B 1 64 ? -0.314 -2.24 -11.312 1 98.69 64 ALA B CA 1
ATOM 1517 C C . ALA B 1 64 ? 0.727 -2.496 -12.398 1 98.69 64 ALA B C 1
ATOM 1519 O O . ALA B 1 64 ? 1.904 -2.713 -12.102 1 98.69 64 ALA B O 1
ATOM 1520 N N . GLY B 1 65 ? 0.277 -2.531 -13.672 1 98 65 GLY B N 1
ATOM 1521 C CA . GLY B 1 65 ? 1.221 -2.652 -14.766 1 98 65 GLY B CA 1
ATOM 1522 C C . GLY B 1 65 ? 1.712 -4.074 -14.977 1 98 65 GLY B C 1
ATOM 1523 O O . GLY B 1 65 ? 1.06 -5.031 -14.555 1 98 65 GLY B O 1
ATOM 1524 N N . PRO B 1 66 ? 2.828 -4.27 -15.703 1 96.62 66 PRO B N 1
ATOM 1525 C CA . PRO B 1 66 ? 3.314 -5.609 -16.031 1 96.62 66 PRO B CA 1
ATOM 1526 C C . PRO B 1 66 ? 3.879 -6.348 -14.82 1 96.62 66 PRO B C 1
ATOM 1528 O O . PRO B 1 66 ? 4.137 -5.73 -13.781 1 96.62 66 PRO B O 1
ATOM 1531 N N . ILE B 1 67 ? 4.031 -7.609 -15.008 1 97.69 67 ILE B N 1
ATOM 1532 C CA . ILE B 1 67 ? 4.723 -8.398 -13.992 1 97.69 67 ILE B CA 1
ATOM 1533 C C . ILE B 1 67 ? 6.113 -7.82 -13.742 1 97.69 67 ILE B C 1
ATOM 1535 O O . ILE B 1 67 ? 6.805 -7.43 -14.688 1 97.69 67 ILE B O 1
ATOM 1539 N N . PHE B 1 68 ? 6.527 -7.766 -12.555 1 98.44 68 PHE B N 1
ATOM 1540 C CA . PHE B 1 68 ? 7.789 -7.172 -12.133 1 98.44 68 PHE B CA 1
ATOM 1541 C C . PHE B 1 68 ? 8.969 -7.891 -12.781 1 98.44 68 PHE B C 1
ATOM 1543 O O . PHE B 1 68 ? 9.133 -9.102 -12.617 1 98.44 68 PHE B O 1
ATOM 1550 N N . ASN B 1 69 ? 9.773 -7.094 -13.547 1 96.56 69 ASN B N 1
ATOM 1551 C CA . ASN B 1 69 ? 10.875 -7.613 -14.352 1 96.56 69 ASN B CA 1
ATOM 1552 C C . ASN B 1 69 ? 12.07 -6.668 -14.344 1 96.56 69 ASN B C 1
ATOM 1554 O O . ASN B 1 69 ? 12.445 -6.113 -15.383 1 96.56 69 ASN B O 1
ATOM 1558 N N . PRO B 1 70 ? 12.781 -6.59 -13.188 1 92.56 70 PRO B N 1
ATOM 1559 C CA . PRO B 1 70 ? 13.828 -5.582 -13.047 1 92.56 70 PRO B CA 1
ATOM 1560 C C . PRO B 1 70 ? 15.047 -5.867 -13.922 1 92.56 70 PRO B C 1
ATOM 1562 O O . PRO B 1 70 ? 15.797 -4.953 -14.258 1 92.56 70 PRO B O 1
ATOM 1565 N N . THR B 1 71 ? 15.289 -7.062 -14.289 1 86.94 71 THR B N 1
ATOM 1566 C CA . THR B 1 71 ? 16.469 -7.402 -15.078 1 86.94 71 THR B CA 1
ATOM 1567 C C . THR B 1 71 ? 16.141 -7.402 -16.562 1 86.94 71 THR B C 1
ATOM 1569 O O . THR B 1 71 ? 17 -7.75 -17.391 1 86.94 71 THR B O 1
ATOM 1572 N N . GLN B 1 72 ? 14.977 -7.047 -16.875 1 87 72 GLN B N 1
ATOM 1573 C CA . GLN B 1 72 ? 14.531 -6.855 -18.25 1 87 72 GLN B CA 1
ATOM 1574 C C . GLN B 1 72 ? 14.727 -8.133 -19.062 1 87 72 GLN B C 1
ATOM 1576 O O . GLN B 1 72 ? 15.203 -8.078 -20.203 1 87 72 GLN B O 1
ATOM 1581 N N . ILE B 1 73 ? 14.508 -9.172 -18.484 1 83.94 73 ILE B N 1
ATOM 1582 C CA . ILE B 1 73 ? 14.477 -10.43 -19.219 1 83.94 73 ILE B CA 1
ATOM 1583 C C . ILE B 1 73 ? 13.273 -10.438 -20.172 1 83.94 73 ILE B C 1
ATOM 1585 O O . ILE B 1 73 ? 12.398 -9.578 -20.078 1 83.94 73 ILE B O 1
ATOM 1589 N N . ASN B 1 74 ? 13.375 -11.297 -21.109 1 84.81 74 ASN B N 1
ATOM 1590 C CA . ASN B 1 74 ? 12.25 -11.445 -22.031 1 84.81 74 ASN B CA 1
ATOM 1591 C C . ASN B 1 74 ? 10.945 -11.688 -21.281 1 84.81 74 ASN B C 1
ATOM 1593 O O . ASN B 1 74 ? 10.82 -12.664 -20.531 1 84.81 74 ASN B O 1
ATOM 1597 N N . PRO B 1 75 ? 10.008 -10.828 -21.516 1 82.94 75 PRO B N 1
ATOM 1598 C CA . PRO B 1 75 ? 8.758 -10.938 -20.75 1 82.94 75 PRO B CA 1
ATOM 1599 C C . PRO B 1 75 ? 7.977 -12.211 -21.078 1 82.94 75 PRO B C 1
ATOM 1601 O O . PRO B 1 75 ? 7.086 -12.602 -20.328 1 82.94 75 PRO B O 1
ATOM 1604 N N . ASN B 1 76 ? 8.297 -12.773 -22.109 1 83.12 76 ASN B N 1
ATOM 1605 C CA . ASN B 1 76 ? 7.594 -13.992 -22.5 1 83.12 76 ASN B CA 1
ATOM 1606 C C . ASN B 1 76 ? 8.156 -15.211 -21.766 1 83.12 76 ASN B C 1
ATOM 1608 O O . ASN B 1 76 ? 7.559 -16.297 -21.812 1 83.12 76 ASN B O 1
ATOM 1612 N N . ASN B 1 77 ? 9.242 -14.961 -21.156 1 84.81 77 ASN B N 1
ATOM 1613 C CA . ASN B 1 77 ? 9.766 -16 -20.266 1 84.81 77 ASN B CA 1
ATOM 1614 C C . ASN B 1 77 ? 9.266 -15.828 -18.844 1 84.81 77 ASN B C 1
ATOM 1616 O O . ASN B 1 77 ? 10.055 -15.57 -17.938 1 84.81 77 ASN B O 1
ATOM 1620 N N . TYR B 1 78 ? 8.039 -16.094 -18.688 1 81 78 TYR B N 1
ATOM 1621 C CA . TYR B 1 78 ? 7.305 -15.789 -17.469 1 81 78 TYR B CA 1
ATOM 1622 C C . TYR B 1 78 ? 7.973 -16.438 -16.266 1 81 78 TYR B C 1
ATOM 1624 O O . TYR B 1 78 ? 8.008 -15.844 -15.18 1 81 78 TYR B O 1
ATOM 1632 N N . LYS B 1 79 ? 8.469 -17.547 -16.5 1 83.81 79 LYS B N 1
ATOM 1633 C CA . LYS B 1 79 ? 9 -18.328 -15.391 1 83.81 79 LYS B CA 1
ATOM 1634 C C . LYS B 1 79 ? 10.242 -17.672 -14.797 1 83.81 79 LYS B C 1
ATOM 1636 O O . LYS B 1 79 ? 10.555 -17.891 -13.617 1 83.81 79 LYS B O 1
ATOM 1641 N N . SER B 1 80 ? 10.789 -16.797 -15.656 1 86.81 80 SER B N 1
ATOM 1642 C CA . SER B 1 80 ? 12.062 -16.234 -15.227 1 86.81 80 SER B CA 1
ATOM 1643 C C . SER B 1 80 ? 11.883 -14.828 -14.656 1 86.81 80 SER B C 1
ATOM 1645 O O . SER B 1 80 ? 12.836 -14.219 -14.164 1 86.81 80 SER B O 1
ATOM 1647 N N . LEU B 1 81 ? 10.695 -14.391 -14.672 1 91.94 81 LEU B N 1
ATOM 1648 C CA . LEU B 1 81 ? 10.445 -13.047 -14.172 1 91.94 81 LEU B CA 1
ATOM 1649 C C . LEU B 1 81 ? 10.5 -13.016 -12.648 1 91.94 81 LEU B C 1
ATOM 1651 O O . LEU B 1 81 ? 9.945 -13.906 -11.984 1 91.94 81 LEU B O 1
ATOM 1655 N N . ALA B 1 82 ? 11.125 -11.977 -12.086 1 95.69 82 ALA B N 1
ATOM 1656 C CA . ALA B 1 82 ? 11.234 -11.836 -10.641 1 95.69 82 ALA B CA 1
ATOM 1657 C C . ALA B 1 82 ? 9.852 -11.82 -9.984 1 95.69 82 ALA B C 1
ATOM 1659 O O . ALA B 1 82 ? 9.68 -12.344 -8.875 1 95.69 82 ALA B O 1
ATOM 1660 N N . GLY B 1 83 ? 8.875 -11.25 -10.664 1 98 83 GLY B N 1
ATOM 1661 C CA . GLY B 1 83 ? 7.547 -11.102 -10.102 1 98 83 GLY B CA 1
ATOM 1662 C C . GLY B 1 83 ? 6.699 -12.352 -10.234 1 98 83 GLY B C 1
ATOM 1663 O O . GLY B 1 83 ? 5.586 -12.414 -9.703 1 98 83 GLY B O 1
ATOM 1664 N N . ASN B 1 84 ? 7.168 -13.336 -10.984 1 96.94 84 ASN B N 1
ATOM 1665 C CA . ASN B 1 84 ? 6.418 -14.578 -11.141 1 96.94 84 ASN B CA 1
ATOM 1666 C C . ASN B 1 84 ? 6.617 -15.508 -9.945 1 96.94 84 ASN B C 1
ATOM 1668 O O . ASN B 1 84 ? 7.414 -16.438 -10.008 1 96.94 84 ASN B O 1
ATOM 1672 N N . ILE B 1 85 ? 5.797 -15.391 -8.945 1 97.81 85 ILE B N 1
ATOM 1673 C CA . ILE B 1 85 ? 6.062 -16.078 -7.688 1 97.81 85 ILE B CA 1
ATOM 1674 C C . ILE B 1 85 ? 5.07 -17.234 -7.504 1 97.81 85 ILE B C 1
ATOM 1676 O O . ILE B 1 85 ? 5.297 -18.141 -6.699 1 97.81 85 ILE B O 1
ATOM 1680 N N . GLY B 1 86 ? 3.906 -17.156 -8.117 1 95.38 86 GLY B N 1
ATOM 1681 C CA . GLY B 1 86 ? 2.908 -18.203 -7.977 1 95.38 86 GLY B CA 1
ATOM 1682 C C . GLY B 1 86 ? 3.105 -19.344 -8.953 1 95.38 86 GLY B C 1
ATOM 1683 O O . GLY B 1 86 ? 4.219 -19.594 -9.422 1 95.38 86 GLY B O 1
ATOM 1684 N N . PRO B 1 87 ? 2.076 -20.125 -9.078 1 97.25 87 PRO B N 1
ATOM 1685 C CA . PRO B 1 87 ? 0.667 -19.938 -8.727 1 97.25 87 PRO B CA 1
ATOM 1686 C C . PRO B 1 87 ? 0.361 -20.281 -7.273 1 97.25 87 PRO B C 1
ATOM 1688 O O . PRO B 1 87 ? 1.25 -20.719 -6.543 1 97.25 87 PRO B O 1
ATOM 1691 N N . VAL B 1 88 ? -0.898 -19.953 -6.848 1 98.44 88 VAL B N 1
ATOM 1692 C CA . VAL B 1 88 ? -1.449 -20.438 -5.582 1 98.44 88 VAL B CA 1
ATOM 1693 C C . VAL B 1 88 ? -2.666 -21.312 -5.844 1 98.44 88 VAL B C 1
ATOM 1695 O O . VAL B 1 88 ? -3.312 -21.188 -6.887 1 98.44 88 VAL B O 1
ATOM 1698 N N . MET B 1 89 ? -2.961 -22.219 -4.902 1 98.56 89 MET B N 1
ATOM 1699 C CA . MET B 1 89 ? -4.074 -23.156 -5.027 1 98.56 89 MET B CA 1
ATOM 1700 C C . MET B 1 89 ? -5.152 -22.859 -3.992 1 98.56 89 MET B C 1
ATOM 1702 O O . MET B 1 89 ? -4.887 -22.859 -2.789 1 98.56 89 MET B O 1
ATOM 1706 N N . ALA B 1 90 ? -6.316 -22.594 -4.504 1 98.81 90 ALA B N 1
ATOM 1707 C CA . ALA B 1 90 ? -7.453 -22.438 -3.6 1 98.81 90 ALA B CA 1
ATOM 1708 C C . ALA B 1 90 ? -8.148 -23.781 -3.359 1 98.81 90 ALA B C 1
ATOM 1710 O O . ALA B 1 90 ? -8.391 -24.531 -4.301 1 98.81 90 ALA B O 1
ATOM 1711 N N . ASN B 1 91 ? -8.445 -24.062 -2.154 1 98.75 91 ASN B N 1
ATOM 1712 C CA . ASN B 1 91 ? -9.141 -25.312 -1.82 1 98.75 91 ASN B CA 1
ATOM 1713 C C . ASN B 1 91 ? -10.633 -25.203 -2.092 1 98.75 91 ASN B C 1
ATOM 1715 O O . ASN B 1 91 ? -11.102 -24.219 -2.656 1 98.75 91 ASN B O 1
ATOM 1719 N N . SER B 1 92 ? -11.359 -26.219 -1.697 1 98.69 92 SER B N 1
ATOM 1720 C CA . SER B 1 92 ? -12.781 -26.312 -2.014 1 98.69 92 SER B CA 1
ATOM 1721 C C . SER B 1 92 ? -13.57 -25.203 -1.319 1 98.69 92 SER B C 1
ATOM 1723 O O . SER B 1 92 ? -14.695 -24.891 -1.723 1 98.69 92 SER B O 1
ATOM 1725 N N . ASN B 1 93 ? -13.023 -24.594 -0.267 1 98.69 93 ASN B N 1
ATOM 1726 C CA . ASN B 1 93 ? -13.672 -23.484 0.436 1 98.69 93 ASN B CA 1
ATOM 1727 C C . ASN B 1 93 ? -13.25 -22.125 -0.138 1 98.69 93 ASN B C 1
ATOM 1729 O O . ASN B 1 93 ? -13.609 -21.078 0.406 1 98.69 93 ASN B O 1
ATOM 1733 N N . GLY B 1 94 ? -12.414 -22.125 -1.144 1 98.69 94 GLY B N 1
ATOM 1734 C CA . GLY B 1 94 ? -11.969 -20.891 -1.774 1 98.69 94 GLY B CA 1
ATOM 1735 C C . GLY B 1 94 ? -10.836 -20.219 -1.025 1 98.69 94 GLY B C 1
ATOM 1736 O O . GLY B 1 94 ? -10.648 -19 -1.136 1 98.69 94 GLY B O 1
ATOM 1737 N N . VAL B 1 95 ? -10.18 -20.984 -0.206 1 98.94 95 VAL B N 1
ATOM 1738 C CA . VAL B 1 95 ? -9.078 -20.453 0.587 1 98.94 95 VAL B CA 1
ATOM 1739 C C . VAL B 1 95 ? -7.746 -20.938 0.008 1 98.94 95 VAL B C 1
ATOM 1741 O O . VAL B 1 95 ? -7.562 -22.125 -0.246 1 98.94 95 VAL B O 1
ATOM 1744 N N . ALA B 1 96 ? -6.84 -20.062 -0.266 1 98.94 96 ALA B N 1
ATOM 1745 C CA . ALA B 1 96 ? -5.457 -20.391 -0.602 1 98.94 96 ALA B CA 1
ATOM 1746 C C . ALA B 1 96 ? -4.52 -20.078 0.562 1 98.94 96 ALA B C 1
ATOM 1748 O O . ALA B 1 96 ? -4.434 -18.938 1.013 1 98.94 96 ALA B O 1
ATOM 1749 N N . TYR B 1 97 ? -3.891 -21.031 1.091 1 98.88 97 TYR B N 1
ATOM 1750 C CA . TYR B 1 97 ? -2.777 -20.859 2.016 1 98.88 97 TYR B CA 1
ATOM 1751 C C . TYR B 1 97 ? -1.464 -20.688 1.261 1 98.88 97 TYR B C 1
ATOM 1753 O O . TYR B 1 97 ? -1.001 -21.609 0.589 1 98.88 97 TYR B O 1
ATOM 1761 N N . VAL B 1 98 ? -0.897 -19.547 1.353 1 98.94 98 VAL B N 1
ATOM 1762 C CA . VAL B 1 98 ? 0.285 -19.188 0.578 1 98.94 98 VAL B CA 1
ATOM 1763 C C . VAL B 1 98 ? 1.546 -19.562 1.352 1 98.94 98 VAL B C 1
ATOM 1765 O O . VAL B 1 98 ? 1.706 -19.188 2.514 1 98.94 98 VAL B O 1
ATOM 1768 N N . ASN B 1 99 ? 2.336 -20.281 0.773 1 98.75 99 ASN B N 1
ATOM 1769 C CA . ASN B 1 99 ? 3.664 -20.656 1.251 1 98.75 99 ASN B CA 1
ATOM 1770 C C . ASN B 1 99 ? 4.656 -20.781 0.1 1 98.75 99 ASN B C 1
ATOM 1772 O O . ASN B 1 99 ? 4.84 -21.875 -0.45 1 98.75 99 ASN B O 1
ATOM 1776 N N . LEU B 1 100 ? 5.238 -19.719 -0.251 1 98.62 100 LEU B N 1
ATOM 1777 C CA . LEU B 1 100 ? 6.125 -19.594 -1.401 1 98.62 100 LEU B CA 1
ATOM 1778 C C . LEU B 1 100 ? 7.469 -19 -0.992 1 98.62 100 LEU B C 1
ATOM 1780 O O . LEU B 1 100 ? 7.621 -18.516 0.135 1 98.62 100 LEU B O 1
ATOM 1784 N N . GLN B 1 101 ? 8.414 -19.078 -1.91 1 98 101 GLN B N 1
ATOM 1785 C CA . GLN B 1 101 ? 9.734 -18.469 -1.739 1 98 101 GLN B CA 1
ATOM 1786 C C . GLN B 1 101 ? 10.242 -17.891 -3.051 1 98 101 GLN B C 1
ATOM 1788 O O . GLN B 1 101 ? 9.898 -18.375 -4.129 1 98 101 GLN B O 1
ATOM 1793 N N . SER B 1 102 ? 10.984 -16.906 -2.92 1 98 102 SER B N 1
ATOM 1794 C CA . SER B 1 102 ? 11.648 -16.328 -4.086 1 98 102 SER B CA 1
ATOM 1795 C C . SER B 1 102 ? 13.141 -16.125 -3.828 1 98 102 SER B C 1
ATOM 1797 O O . SER B 1 102 ? 13.523 -15.609 -2.781 1 98 102 SER B O 1
ATOM 1799 N N . SER B 1 103 ? 13.984 -16.516 -4.777 1 96.12 103 SER B N 1
ATOM 1800 C CA . SER B 1 103 ? 15.414 -16.234 -4.719 1 96.12 103 SER B CA 1
ATOM 1801 C C . SER B 1 103 ? 15.758 -14.922 -5.41 1 96.12 103 SER B C 1
ATOM 1803 O O . SER B 1 103 ? 16.891 -14.445 -5.316 1 96.12 103 SER B O 1
ATOM 1805 N N . LEU B 1 104 ? 14.812 -14.359 -6.074 1 96.5 104 LEU B N 1
ATOM 1806 C CA . LEU B 1 104 ? 15.102 -13.195 -6.898 1 96.5 104 LEU B CA 1
ATOM 1807 C C . LEU B 1 104 ? 14.695 -11.906 -6.184 1 96.5 104 LEU B C 1
ATOM 1809 O O . LEU B 1 104 ? 15.367 -10.883 -6.309 1 96.5 104 LEU B O 1
ATOM 1813 N N . LEU B 1 105 ? 13.609 -11.977 -5.426 1 97.81 105 LEU B N 1
ATOM 1814 C CA . LEU B 1 105 ? 13.086 -10.789 -4.762 1 97.81 105 LEU B CA 1
ATOM 1815 C C . LEU B 1 105 ? 13.953 -10.406 -3.568 1 97.81 105 LEU B C 1
ATOM 1817 O O . LEU B 1 105 ? 14.531 -11.273 -2.912 1 97.81 105 LEU B O 1
ATOM 1821 N N . THR B 1 106 ? 14.047 -9.102 -3.336 1 97.44 106 THR B N 1
ATOM 1822 C CA . THR B 1 106 ? 14.742 -8.539 -2.186 1 97.44 106 THR B CA 1
ATOM 1823 C C . THR B 1 106 ? 13.906 -7.438 -1.536 1 97.44 106 THR B C 1
ATOM 1825 O O . THR B 1 106 ? 12.812 -7.125 -2.004 1 97.44 106 THR B O 1
ATOM 1828 N N . PHE B 1 107 ? 14.414 -6.898 -0.431 1 97.5 107 PHE B N 1
ATOM 1829 C CA . PHE B 1 107 ? 13.727 -5.789 0.227 1 97.5 107 PHE B CA 1
ATOM 1830 C C . PHE B 1 107 ? 14.383 -4.461 -0.134 1 97.5 107 PHE B C 1
ATOM 1832 O O . PHE B 1 107 ? 13.859 -3.395 0.186 1 97.5 107 PHE B O 1
ATOM 1839 N N . ASN B 1 108 ? 15.508 -4.539 -0.728 1 95.31 108 ASN B N 1
ATOM 1840 C CA . ASN B 1 108 ? 16.25 -3.352 -1.132 1 95.31 108 ASN B CA 1
ATOM 1841 C C . ASN B 1 108 ? 16.859 -3.516 -2.523 1 95.31 108 ASN B C 1
ATOM 1843 O O . ASN B 1 108 ? 16.938 -4.629 -3.047 1 95.31 108 ASN B O 1
ATOM 1847 N N . GLY B 1 109 ? 17.156 -2.338 -3.123 1 95.12 109 GLY B N 1
ATOM 1848 C CA . GLY B 1 109 ? 17.828 -2.395 -4.406 1 95.12 109 GLY B CA 1
ATOM 1849 C C . GLY B 1 109 ? 16.891 -2.625 -5.574 1 95.12 109 GLY B C 1
ATOM 1850 O O . GLY B 1 109 ? 15.688 -2.406 -5.457 1 95.12 109 GLY B O 1
ATOM 1851 N N . GLN B 1 110 ? 17.422 -3.088 -6.668 1 94.81 110 GLN B N 1
ATOM 1852 C CA . GLN B 1 110 ? 16.703 -3.174 -7.941 1 94.81 110 GLN B CA 1
ATOM 1853 C C . GLN B 1 110 ? 15.578 -4.199 -7.875 1 94.81 110 GLN B C 1
ATOM 1855 O O . GLN B 1 110 ? 14.539 -4.02 -8.508 1 94.81 110 GLN B O 1
ATOM 1860 N N . ASN B 1 111 ? 15.742 -5.23 -7.113 1 97.06 111 ASN B N 1
ATOM 1861 C CA . ASN B 1 111 ? 14.758 -6.305 -7.043 1 97.06 111 ASN B CA 1
ATOM 1862 C C . ASN B 1 111 ? 13.836 -6.141 -5.836 1 97.06 111 ASN B C 1
ATOM 1864 O O . ASN B 1 111 ? 13.148 -7.082 -5.445 1 97.06 111 ASN B O 1
ATOM 1868 N N . SER B 1 112 ? 13.883 -4.969 -5.277 1 98.25 112 SER B N 1
ATOM 1869 C CA . SER B 1 112 ? 13.094 -4.738 -4.07 1 98.25 112 SER B CA 1
ATOM 1870 C C . SER B 1 112 ? 11.602 -4.883 -4.348 1 98.25 112 SER B C 1
ATOM 1872 O O . SER B 1 112 ? 11.086 -4.316 -5.309 1 98.25 112 SER B O 1
ATOM 1874 N N . VAL B 1 113 ? 10.891 -5.523 -3.459 1 98.75 113 VAL B N 1
ATOM 1875 C CA . VAL B 1 113 ? 9.453 -5.738 -3.6 1 98.75 113 VAL B CA 1
ATOM 1876 C C . VAL B 1 113 ? 8.688 -4.559 -2.998 1 98.75 113 VAL B C 1
ATOM 1878 O O . VAL B 1 113 ? 7.484 -4.418 -3.217 1 98.75 113 VAL B O 1
ATOM 1881 N N . ILE B 1 114 ? 9.383 -3.729 -2.217 1 98.88 114 ILE B N 1
ATOM 1882 C CA . ILE B 1 114 ? 8.734 -2.672 -1.449 1 98.88 114 ILE B CA 1
ATOM 1883 C C . ILE B 1 114 ? 8.078 -1.671 -2.4 1 98.88 114 ILE B C 1
ATOM 1885 O O . ILE B 1 114 ? 8.719 -1.204 -3.352 1 98.88 114 ILE B O 1
ATOM 1889 N N . GLY B 1 115 ? 6.812 -1.368 -2.094 1 98.94 115 GLY B N 1
ATOM 1890 C CA . GLY B 1 115 ? 6.066 -0.387 -2.867 1 98.94 115 GLY B CA 1
ATOM 1891 C C . GLY B 1 115 ? 5.457 -0.961 -4.129 1 98.94 115 GLY B C 1
ATOM 1892 O O . GLY B 1 115 ? 4.688 -0.287 -4.816 1 98.94 115 GLY B O 1
ATOM 1893 N N . ARG B 1 116 ? 5.75 -2.191 -4.461 1 98.94 116 ARG B N 1
ATOM 1894 C CA . ARG B 1 116 ? 5.211 -2.857 -5.645 1 98.94 116 ARG B CA 1
ATOM 1895 C C . ARG B 1 116 ? 3.818 -3.418 -5.371 1 98.94 116 ARG B C 1
ATOM 1897 O O . ARG B 1 116 ? 3.361 -3.43 -4.227 1 98.94 116 ARG B O 1
ATOM 1904 N N . GLY B 1 117 ? 3.221 -3.805 -6.43 1 98.94 117 GLY B N 1
ATOM 1905 C CA . GLY B 1 117 ? 1.895 -4.391 -6.309 1 98.94 117 GLY B CA 1
ATOM 1906 C C . GLY B 1 117 ? 1.914 -5.902 -6.227 1 98.94 117 GLY B C 1
ATOM 1907 O O . GLY B 1 117 ? 2.693 -6.559 -6.922 1 98.94 117 GLY B O 1
ATOM 1908 N N . LEU B 1 118 ? 1.146 -6.438 -5.383 1 99 118 LEU B N 1
ATOM 1909 C CA . LEU B 1 118 ? 0.858 -7.867 -5.32 1 99 118 LEU B CA 1
ATOM 1910 C C . LEU B 1 118 ? -0.544 -8.164 -5.844 1 99 118 LEU B C 1
ATOM 1912 O O . LEU B 1 118 ? -1.503 -7.477 -5.48 1 99 118 LEU B O 1
ATOM 1916 N N . MET B 1 119 ? -0.631 -9.18 -6.727 1 98.94 119 MET B N 1
ATOM 1917 C CA . MET B 1 119 ? -1.91 -9.422 -7.387 1 98.94 119 MET B CA 1
ATOM 1918 C C . MET B 1 119 ? -2.197 -10.914 -7.492 1 98.94 119 MET B C 1
ATOM 1920 O O . MET B 1 119 ? -1.315 -11.695 -7.855 1 98.94 119 MET B O 1
ATOM 1924 N N . VAL B 1 120 ? -3.393 -11.312 -7.121 1 98.94 120 VAL B N 1
ATOM 1925 C CA . VAL B 1 120 ? -3.91 -12.648 -7.414 1 98.94 120 VAL B CA 1
ATOM 1926 C C . VAL B 1 120 ? -4.969 -12.562 -8.508 1 98.94 120 VAL B C 1
ATOM 1928 O O . VAL B 1 120 ? -5.789 -11.641 -8.516 1 98.94 120 VAL B O 1
ATOM 1931 N N . HIS B 1 121 ? -4.926 -13.508 -9.43 1 98.69 121 HIS B N 1
ATOM 1932 C CA . HIS B 1 121 ? -5.805 -13.484 -10.594 1 98.69 121 HIS B CA 1
ATOM 1933 C C . HIS B 1 121 ? -6.934 -14.5 -10.438 1 98.69 121 HIS B C 1
ATOM 1935 O O . HIS B 1 121 ? -6.812 -15.469 -9.68 1 98.69 121 HIS B O 1
ATOM 1941 N N . GLU B 1 122 ? -7.969 -14.258 -11.172 1 97.44 122 GLU B N 1
ATOM 1942 C CA . GLU B 1 122 ? -9.008 -15.273 -11.336 1 97.44 122 GLU B CA 1
ATOM 1943 C C . GLU B 1 122 ? -8.477 -16.5 -12.062 1 97.44 122 GLU B C 1
ATOM 1945 O O . GLU B 1 122 ? -7.434 -16.438 -12.719 1 97.44 122 GLU B O 1
ATOM 1950 N N . ILE B 1 123 ? -9.211 -17.562 -11.922 1 93.19 123 ILE B N 1
ATOM 1951 C CA . ILE B 1 123 ? -8.836 -18.797 -12.586 1 93.19 123 ILE B CA 1
ATOM 1952 C C . ILE B 1 123 ? -8.812 -18.594 -14.102 1 93.19 123 ILE B C 1
ATOM 1954 O O . ILE B 1 123 ? -9.656 -17.875 -14.648 1 93.19 123 ILE B O 1
ATOM 1958 N N . VAL B 1 124 ? -7.785 -19.266 -14.664 1 88.25 124 VAL B N 1
ATOM 1959 C CA . VAL B 1 124 ? -7.688 -19.234 -16.109 1 88.25 124 VAL B CA 1
ATOM 1960 C C . VAL B 1 124 ? -8.344 -20.484 -16.703 1 88.25 124 VAL B C 1
ATOM 1962 O O . VAL B 1 124 ? -7.883 -21.594 -16.484 1 88.25 124 VAL B O 1
ATOM 1965 N N . SER B 1 125 ? -9.414 -20.297 -17.375 1 86.19 125 SER B N 1
ATOM 1966 C CA . SER B 1 125 ? -10.102 -21.422 -18.016 1 86.19 125 SER B CA 1
ATOM 1967 C C . SER B 1 125 ? -9.586 -21.641 -19.438 1 86.19 125 SER B C 1
ATOM 1969 O O . SER B 1 125 ? -9.594 -22.781 -19.922 1 86.19 125 SER B O 1
ATOM 1971 N N . ASN B 1 126 ? -9.211 -20.609 -20.031 1 86.69 126 ASN B N 1
ATOM 1972 C CA . ASN B 1 126 ? -8.617 -20.594 -21.359 1 86.69 126 ASN B CA 1
ATOM 1973 C C . ASN B 1 126 ? -7.168 -20.109 -21.328 1 86.69 126 ASN B C 1
ATOM 1975 O O . ASN B 1 126 ? -6.898 -18.984 -20.891 1 86.69 126 ASN B O 1
ATOM 1979 N N . PRO B 1 127 ? -6.285 -20.938 -21.797 1 84.06 127 PRO B N 1
ATOM 1980 C CA . PRO B 1 127 ? -4.871 -20.562 -21.75 1 84.06 127 PRO B CA 1
ATOM 1981 C C . PRO B 1 127 ? -4.605 -19.203 -22.391 1 84.06 127 PRO B C 1
ATOM 1983 O O . PRO B 1 127 ? -3.656 -18.5 -22.016 1 84.06 127 PRO B O 1
ATOM 1986 N N . ASN B 1 128 ? -5.375 -18.812 -23.328 1 85.94 128 ASN B N 1
ATOM 1987 C CA . ASN B 1 128 ? -5.203 -17.531 -24.016 1 85.94 128 ASN B CA 1
ATOM 1988 C C . ASN B 1 128 ? -5.523 -16.359 -23.094 1 85.94 128 ASN B C 1
ATOM 1990 O O . ASN B 1 128 ? -5.195 -15.211 -23.406 1 85.94 128 ASN B O 1
ATOM 1994 N N . ASP B 1 129 ? -6.023 -16.75 -21.938 1 85.38 129 ASP B N 1
ATOM 1995 C CA . ASP B 1 129 ? -6.426 -15.719 -21 1 85.38 129 ASP B CA 1
ATOM 1996 C C . ASP B 1 129 ? -5.352 -15.508 -19.938 1 85.38 129 ASP B C 1
ATOM 1998 O O . ASP B 1 129 ? -5.582 -14.805 -18.953 1 85.38 129 ASP B O 1
ATOM 2002 N N . PHE B 1 130 ? -4.246 -16.094 -20.312 1 86.38 130 PHE B N 1
ATOM 2003 C CA . PHE B 1 130 ? -3.172 -15.898 -19.344 1 86.38 130 PHE B CA 1
ATOM 2004 C C . PHE B 1 130 ? -2.807 -14.422 -19.25 1 86.38 130 PHE B C 1
ATOM 2006 O O . PHE B 1 130 ? -2.67 -13.734 -20.266 1 86.38 130 PHE B O 1
ATOM 2013 N N . PRO B 1 131 ? -2.607 -13.93 -17.969 1 90.69 131 PRO B N 1
ATOM 2014 C CA . PRO B 1 131 ? -2.594 -14.617 -16.672 1 90.69 131 PRO B CA 1
ATOM 2015 C C . PRO B 1 131 ? -3.975 -14.672 -16.016 1 90.69 131 PRO B C 1
ATOM 2017 O O . PRO B 1 131 ? -4.133 -15.266 -14.945 1 90.69 131 PRO B O 1
ATOM 2020 N N . GLY B 1 132 ? -5.02 -14.148 -16.672 1 92.12 132 GLY B N 1
ATOM 2021 C CA . GLY B 1 132 ? -6.359 -14.039 -16.125 1 92.12 132 GLY B CA 1
ATOM 2022 C C . GLY B 1 132 ? -6.695 -12.641 -15.641 1 92.12 132 GLY B C 1
ATOM 2023 O O . GLY B 1 132 ? -5.801 -11.82 -15.43 1 92.12 132 GLY B O 1
ATOM 2024 N N . THR B 1 133 ? -8.016 -12.438 -15.383 1 95.88 133 THR B N 1
ATOM 2025 C CA . THR B 1 133 ? -8.469 -11.156 -14.844 1 95.88 133 THR B CA 1
ATOM 2026 C C . THR B 1 133 ? -8.062 -11.016 -13.383 1 95.88 133 THR B C 1
ATOM 2028 O O . THR B 1 133 ? -8.102 -11.984 -12.625 1 95.88 133 THR B O 1
ATOM 2031 N N . PRO B 1 134 ? -7.695 -9.805 -13.062 1 98.56 134 PRO B N 1
ATOM 2032 C CA . PRO B 1 134 ? -7.328 -9.633 -11.656 1 98.56 134 PRO B CA 1
ATOM 2033 C C . PRO B 1 134 ? -8.5 -9.891 -10.703 1 98.56 134 PRO B C 1
ATOM 2035 O O . PRO B 1 134 ? -9.617 -9.43 -10.953 1 98.56 134 PRO B O 1
ATOM 2038 N N . PHE B 1 135 ? -8.258 -10.727 -9.672 1 98.81 135 PHE B N 1
ATOM 2039 C CA . PHE B 1 135 ? -9.227 -10.969 -8.602 1 98.81 135 PHE B CA 1
ATOM 2040 C C . PHE B 1 135 ? -9.062 -9.945 -7.488 1 98.81 135 PHE B C 1
ATOM 2042 O O . PHE B 1 135 ? -10.055 -9.422 -6.969 1 98.81 135 PHE B O 1
ATOM 2049 N N . GLY B 1 136 ? -7.836 -9.656 -7.113 1 98.88 136 GLY B N 1
ATOM 2050 C CA . GLY B 1 136 ? -7.492 -8.695 -6.078 1 98.88 136 GLY B CA 1
ATOM 2051 C C . GLY B 1 136 ? -6.039 -8.266 -6.117 1 98.88 136 GLY B C 1
ATOM 2052 O O . GLY B 1 136 ? -5.195 -8.961 -6.68 1 98.88 136 GLY B O 1
ATOM 2053 N N . CYS B 1 137 ? -5.766 -7.125 -5.492 1 98.94 137 CYS B N 1
ATOM 2054 C CA . CYS B 1 137 ? -4.402 -6.605 -5.465 1 98.94 137 CYS B CA 1
ATOM 2055 C C . CYS B 1 137 ? -4.184 -5.719 -4.246 1 98.94 137 CYS B C 1
ATOM 2057 O O . CYS B 1 137 ? -5.133 -5.383 -3.537 1 98.94 137 CYS B O 1
ATOM 2059 N N . GLY B 1 138 ? -2.988 -5.395 -3.955 1 98.94 138 GLY B N 1
ATOM 2060 C CA . GLY B 1 138 ? -2.562 -4.523 -2.871 1 98.94 138 GLY B CA 1
ATOM 2061 C C . GLY B 1 138 ? -1.128 -4.051 -3.014 1 98.94 138 GLY B C 1
ATOM 2062 O O . GLY B 1 138 ? -0.401 -4.516 -3.895 1 98.94 138 GLY B O 1
ATOM 2063 N N . VAL B 1 139 ? -0.745 -3.131 -2.199 1 99 139 VAL B N 1
ATOM 2064 C CA . VAL B 1 139 ? 0.599 -2.562 -2.197 1 99 139 VAL B CA 1
ATOM 2065 C C . VAL B 1 139 ? 1.439 -3.225 -1.108 1 99 139 VAL B C 1
ATOM 2067 O O . VAL B 1 139 ? 0.964 -3.436 0.01 1 99 139 VAL B O 1
ATOM 2070 N N . ILE B 1 140 ? 2.664 -3.561 -1.443 1 99 140 ILE B N 1
ATOM 2071 C CA . ILE B 1 140 ? 3.562 -4.18 -0.476 1 99 140 ILE B CA 1
ATOM 2072 C C . ILE B 1 140 ? 4.242 -3.102 0.364 1 99 140 ILE B C 1
ATOM 2074 O O . ILE B 1 140 ? 5.055 -2.33 -0.146 1 99 140 ILE B O 1
ATOM 2078 N N . GLY B 1 141 ? 3.885 -3.055 1.594 1 98.94 141 GLY B N 1
ATOM 2079 C CA . GLY B 1 141 ? 4.398 -2.053 2.516 1 98.94 141 GLY B CA 1
ATOM 2080 C C . GLY B 1 141 ? 5.43 -2.605 3.482 1 98.94 141 GLY B C 1
ATOM 2081 O O . GLY B 1 141 ? 5.488 -3.816 3.711 1 98.94 141 GLY B O 1
ATOM 2082 N N . ILE B 1 142 ? 6.199 -1.724 4.023 1 98.88 142 ILE B N 1
ATOM 2083 C CA . ILE B 1 142 ? 7.168 -2.086 5.051 1 98.88 142 ILE B CA 1
ATOM 2084 C C . ILE B 1 142 ? 6.449 -2.34 6.375 1 98.88 142 ILE B C 1
ATOM 2086 O O . ILE B 1 142 ? 5.551 -1.586 6.754 1 98.88 142 ILE B O 1
ATOM 2090 N N . VAL B 1 143 ? 6.844 -3.432 7.043 1 98.56 143 VAL B N 1
ATOM 2091 C CA . VAL B 1 143 ? 6.297 -3.648 8.383 1 98.56 143 VAL B CA 1
ATOM 2092 C C . VAL B 1 143 ? 7.43 -3.924 9.367 1 98.56 143 VAL B C 1
ATOM 2094 O O . VAL B 1 143 ? 8.547 -4.27 8.961 1 98.56 143 VAL B O 1
ATOM 2097 N N . GLY B 1 144 ? 7.164 -3.549 10.719 1 88.62 144 GLY B N 1
ATOM 2098 C CA . GLY B 1 144 ? 8.148 -3.736 11.766 1 88.62 144 GLY B CA 1
ATOM 2099 C C . GLY B 1 144 ? 7.941 -5.008 12.57 1 88.62 144 GLY B C 1
ATOM 2100 O O . GLY B 1 144 ? 6.859 -5.594 12.539 1 88.62 144 GLY B O 1
#

Organism: NCBI:txid290746